Protein AF-A0A2E8PTY6-F1 (afdb_monomer_lite)

pLDDT: mean 81.3, std 19.98, range [29.34, 98.25]

Secondary structure (DSSP, 8-state):
-------------------EEEEEEEEHHHHHHHHH--SSS-EEEEEEEEEEES-HHHHHHHHHHHHHHHHHHH-S-SEEEEEEETTEEEEEEEEEEEEEETT------SEEEEEEE-SS-EEEEEEE-HHHHHHHHHHHHHHHS----GGGEEEEEEEE--BSSPEEEEE-SEEETTEEE-S-EEEEE-TT-EEEEEEPHHHHHHHHHHSEEEEEEEEEETT---GGGPPBPPP------------------------GGGTT--HHHHHHHHHHHHHHHHHTTS------

Sequence (292 aa):
MKAFRLITFLPAFLLFACDFQATIDLSFSHIMKVLQSRGSDGIPARAVIRMEMAGKEACEEKKGKMTEILSRYYGKPESSRCLEEGIGTYLEATVSLVVNRKGLVRDSSITSILLEQDKAGIQIRVAMDQGSFRRMQDEMSEAFFQKPEIEDLLVVLNFRNDTRSSLISQARFVYVDGKPLPMESKVVLDPGRVIEVRLSDVARDYIYQNGSLTLLTVEKTVDGKPFSEIEFAQPEKKPENKTEGQATTEGNPEDSTVDPRLKNKNFPALEQKVQEILKKDATGNESKVGGD

Radius of gyration: 24.75 Å; chains: 1; bounding box: 85×46×91 Å

Foldseek 3Di:
DDDDPPPPPPPPPPPPQKAKEKEWEAEPVQLVCQVPDPDLFFDWTKMKIKIWDPDDVRCVVCVVVLQVLVCQAQNRFPDWDWDDDDPIIMIITIGTAGEHAPPSDDHSHQWHWYWDQDLQAIFTKIFGDLVSLVVSQVSCCVSPVDGNDLQSYKYKYWYWHQFQFKWKKWFDQWQKQNRDHPGTDIDIHHHGDIIITIHHPVQSVCNSVVGMDGGMGGRATLVRDDPVPIHGHDDPPDPPPPDDDDDDDDDDDDDDPDDPVPPPDPVVVVVVSVVVVVVCVVPVPPDDDDDD

Structure (mmCIF, N/CA/C/O backbone):
data_AF-A0A2E8PTY6-F1
#
_entry.id   AF-A0A2E8PTY6-F1
#
loop_
_atom_site.group_PDB
_atom_site.id
_atom_site.type_symbol
_atom_site.label_atom_id
_atom_site.label_alt_id
_atom_site.label_comp_id
_atom_site.label_asym_id
_atom_site.label_entity_id
_atom_site.label_seq_id
_atom_site.pdbx_PDB_ins_code
_atom_site.Cartn_x
_atom_site.Cartn_y
_atom_site.Cartn_z
_atom_site.occupancy
_atom_site.B_iso_or_equiv
_atom_site.auth_seq_id
_atom_site.auth_comp_id
_atom_site.auth_asym_id
_atom_site.auth_atom_id
_atom_site.pdbx_PDB_model_num
ATOM 1 N N . MET A 1 1 ? -15.329 -27.653 59.496 1.00 39.59 1 MET A N 1
ATOM 2 C CA . MET A 1 1 ? -14.333 -27.037 58.591 1.00 39.59 1 MET A CA 1
ATOM 3 C C . MET A 1 1 ? -14.993 -26.873 57.229 1.00 39.59 1 MET A C 1
ATOM 5 O O . MET A 1 1 ? -15.364 -27.875 56.634 1.00 39.59 1 MET A O 1
ATOM 9 N N . LYS A 1 2 ? -15.283 -25.637 56.802 1.00 41.06 2 LYS A N 1
ATOM 10 C CA . LYS A 1 2 ? -15.954 -25.354 55.522 1.00 41.06 2 LYS A CA 1
ATOM 11 C C . LYS A 1 2 ? -14.885 -25.247 54.435 1.00 41.06 2 LYS A C 1
ATOM 13 O O . LYS A 1 2 ? -14.062 -24.341 54.483 1.00 41.06 2 LYS A O 1
ATOM 18 N N . ALA A 1 3 ? -14.879 -26.198 53.505 1.00 49.50 3 ALA A N 1
ATOM 19 C CA . ALA A 1 3 ? -13.986 -26.193 52.355 1.00 49.50 3 ALA A CA 1
ATOM 20 C C . ALA A 1 3 ? -14.392 -25.053 51.409 1.00 49.50 3 ALA A C 1
ATOM 22 O O . ALA A 1 3 ? -15.430 -25.109 50.750 1.00 49.50 3 ALA A O 1
ATOM 23 N N . PHE A 1 4 ? -13.584 -23.999 51.394 1.00 51.25 4 PHE A N 1
ATOM 24 C CA . PHE A 1 4 ? -13.711 -22.869 50.486 1.00 51.25 4 PHE A CA 1
ATOM 25 C C . PHE A 1 4 ? -13.230 -23.334 49.104 1.00 51.25 4 PHE A C 1
ATOM 27 O O . PHE A 1 4 ? -12.033 -23.508 48.885 1.00 51.25 4 PHE A O 1
ATOM 34 N N . ARG A 1 5 ? -14.157 -23.631 48.183 1.00 52.22 5 ARG A N 1
ATOM 35 C CA . ARG A 1 5 ? -13.807 -23.905 46.784 1.00 52.22 5 ARG A CA 1
ATOM 36 C C . ARG A 1 5 ? -13.433 -22.582 46.126 1.00 52.22 5 ARG A C 1
ATOM 38 O O . ARG A 1 5 ? -14.305 -21.793 45.777 1.00 52.22 5 ARG A O 1
ATOM 45 N N . LEU A 1 6 ? -12.132 -22.351 45.993 1.00 53.53 6 LEU A N 1
ATOM 46 C CA . LEU A 1 6 ? -11.567 -21.282 45.184 1.00 53.53 6 LEU A CA 1
ATOM 47 C C . LEU A 1 6 ? -11.897 -21.599 43.714 1.00 53.53 6 LEU A C 1
ATOM 49 O O . LEU A 1 6 ? -11.254 -22.441 43.091 1.00 53.53 6 LEU A O 1
ATOM 53 N N . ILE A 1 7 ? -12.966 -21.005 43.185 1.00 59.84 7 ILE A N 1
ATOM 54 C CA . ILE A 1 7 ? -13.236 -21.002 41.746 1.00 59.84 7 ILE A CA 1
ATOM 55 C C . ILE A 1 7 ? -12.229 -20.022 41.152 1.00 59.84 7 ILE A C 1
ATOM 57 O O . ILE A 1 7 ? -12.420 -18.810 41.212 1.00 59.84 7 ILE A O 1
ATOM 61 N N . THR A 1 8 ? -11.120 -20.548 40.639 1.00 58.78 8 THR A N 1
ATOM 62 C CA . THR A 1 8 ? -10.185 -19.784 39.817 1.00 58.78 8 THR A CA 1
ATOM 63 C C . THR A 1 8 ? -10.924 -19.418 38.532 1.00 58.78 8 THR A C 1
ATOM 65 O O . THR A 1 8 ? -11.013 -20.219 37.605 1.00 58.78 8 THR A O 1
ATOM 68 N N . PHE A 1 9 ? -11.526 -18.228 38.510 1.00 54.66 9 PHE A N 1
ATOM 69 C CA . PHE A 1 9 ? -11.984 -17.573 37.291 1.00 54.66 9 PHE A CA 1
ATOM 70 C C . PHE A 1 9 ? -10.718 -17.319 36.471 1.00 54.66 9 PHE A C 1
ATOM 72 O O . PHE A 1 9 ? -10.015 -16.342 36.704 1.00 54.66 9 PHE A O 1
ATOM 79 N N . LEU A 1 10 ? -10.353 -18.263 35.602 1.00 58.19 10 LEU A N 1
ATOM 80 C CA . LEU A 1 10 ? -9.374 -18.027 34.553 1.00 58.19 10 LEU A CA 1
ATOM 81 C C . LEU A 1 10 ? -10.055 -17.001 33.643 1.00 58.19 10 LEU A C 1
ATOM 83 O O . LEU A 1 10 ? -11.034 -17.372 32.988 1.00 58.19 10 LEU A O 1
ATOM 87 N N . PRO A 1 11 ? -9.656 -15.715 33.644 1.00 56.62 11 PRO A N 1
ATOM 88 C CA . PRO A 1 11 ? -10.189 -14.819 32.646 1.00 56.62 11 PRO A CA 1
ATOM 89 C C . PRO A 1 11 ? -9.667 -15.387 31.334 1.00 56.62 11 PRO A C 1
ATOM 91 O O . PRO A 1 11 ? -8.458 -15.406 31.100 1.00 56.62 11 PRO A O 1
ATOM 94 N N . ALA A 1 12 ? -10.570 -15.954 30.534 1.00 52.41 12 ALA A N 1
ATOM 95 C CA . ALA A 1 12 ? -10.308 -16.223 29.138 1.00 52.41 12 ALA A CA 1
ATOM 96 C C . ALA A 1 12 ? -9.978 -14.857 28.545 1.00 52.41 12 ALA A C 1
ATOM 98 O O . ALA A 1 12 ? -10.866 -14.055 28.261 1.00 52.41 12 ALA A O 1
ATOM 99 N N . PHE A 1 13 ? -8.684 -14.553 28.518 1.00 48.25 13 PHE A N 1
ATOM 100 C CA . PHE A 1 13 ? -8.120 -13.397 27.866 1.00 48.25 13 PHE A CA 1
ATOM 101 C C . PHE A 1 13 ? -8.423 -13.640 26.393 1.00 48.25 13 PHE A C 1
ATOM 103 O O . PHE A 1 13 ? -7.711 -14.373 25.711 1.00 48.25 13 PHE A O 1
ATOM 110 N N . LEU A 1 14 ? -9.593 -13.174 25.960 1.00 52.22 14 LEU A N 1
ATOM 111 C CA . LEU A 1 14 ? -9.970 -13.155 24.563 1.00 52.22 14 LEU A CA 1
ATOM 112 C C . LEU A 1 14 ? -8.930 -12.253 23.911 1.00 52.22 14 LEU A C 1
ATOM 114 O O . LEU A 1 14 ? -8.946 -11.036 24.085 1.00 52.22 14 LEU A O 1
ATOM 118 N N . LEU A 1 15 ? -7.953 -12.889 23.268 1.00 48.84 15 LEU A N 1
ATOM 119 C CA . LEU A 1 15 ? -7.006 -12.245 22.379 1.00 48.84 15 LEU A CA 1
ATOM 120 C C . LEU A 1 15 ? -7.827 -11.760 21.186 1.00 48.84 15 LEU A C 1
ATOM 122 O O . LEU A 1 15 ? -7.962 -12.461 20.188 1.00 48.84 15 LEU A O 1
ATOM 126 N N . PHE A 1 16 ? -8.462 -10.604 21.340 1.00 57.31 16 PHE A N 1
ATOM 127 C CA . PHE A 1 16 ? -9.022 -9.873 20.220 1.00 57.31 16 PHE A CA 1
ATOM 128 C C . PHE A 1 16 ? -7.829 -9.297 19.459 1.00 57.31 16 PHE A C 1
ATOM 130 O O . PHE A 1 16 ? -7.342 -8.218 19.794 1.00 57.31 16 PHE A O 1
ATOM 137 N N . ALA A 1 17 ? -7.303 -10.068 18.506 1.00 60.12 17 ALA A N 1
ATOM 138 C CA . ALA A 1 17 ? -6.508 -9.488 17.434 1.00 60.12 17 ALA A CA 1
ATOM 139 C C . ALA A 1 17 ? -7.414 -8.483 16.716 1.00 60.12 17 ALA A C 1
ATOM 141 O O . ALA A 1 17 ? -8.591 -8.766 16.511 1.00 60.12 17 ALA A O 1
ATOM 142 N N . CYS A 1 18 ? -6.908 -7.284 16.456 1.00 77.88 18 CYS A N 1
ATOM 143 C CA . CYS A 1 18 ? -7.675 -6.246 15.783 1.00 77.88 18 CYS A CA 1
ATOM 144 C C . CYS A 1 18 ? -7.251 -6.253 14.320 1.00 77.88 18 CYS A C 1
ATOM 146 O O . CYS A 1 18 ? -6.231 -5.648 13.998 1.00 77.88 18 CYS A O 1
ATOM 148 N N . ASP A 1 19 ? -7.996 -6.926 13.441 1.00 88.56 19 ASP A N 1
ATOM 149 C CA . ASP A 1 19 ? -7.627 -6.960 12.024 1.00 88.56 19 ASP A CA 1
ATOM 150 C C . ASP A 1 19 ? -7.623 -5.537 11.440 1.00 88.56 19 ASP A C 1
ATOM 152 O O . ASP A 1 19 ? -8.660 -4.860 11.377 1.00 88.56 19 ASP A O 1
ATOM 156 N N . PHE A 1 20 ? -6.453 -5.086 10.972 1.00 91.50 20 PHE A N 1
ATOM 157 C CA . PHE A 1 20 ? -6.282 -3.791 10.322 1.00 91.50 20 PHE A CA 1
ATOM 158 C C . PHE A 1 20 ? -5.746 -3.968 8.905 1.00 91.50 20 PHE A C 1
ATOM 160 O O . PHE A 1 20 ? -4.621 -4.399 8.699 1.00 91.50 20 PHE A O 1
ATOM 167 N N . GLN A 1 21 ? -6.525 -3.593 7.895 1.00 94.44 21 GLN A N 1
ATOM 168 C CA . GLN A 1 21 ? -6.147 -3.772 6.498 1.00 94.44 21 GLN A CA 1
ATOM 169 C C . GLN A 1 21 ? -6.189 -2.457 5.717 1.00 94.44 21 GLN A C 1
ATOM 171 O O . GLN A 1 21 ? -7.164 -1.711 5.767 1.00 94.44 21 GLN A O 1
ATOM 176 N N . ALA A 1 22 ? -5.153 -2.211 4.919 1.00 94.81 22 ALA A N 1
ATOM 177 C CA . ALA A 1 22 ? -5.096 -1.147 3.926 1.00 94.81 22 ALA A CA 1
ATOM 178 C C . ALA A 1 22 ? -4.970 -1.758 2.525 1.00 94.81 22 ALA A C 1
ATOM 180 O O . ALA A 1 22 ? -3.957 -2.371 2.192 1.00 94.81 22 ALA A O 1
ATOM 181 N N . THR A 1 23 ? -5.996 -1.579 1.695 1.00 97.12 23 THR A N 1
ATOM 182 C CA . THR A 1 23 ? -6.013 -2.036 0.299 1.00 97.12 23 THR A CA 1
ATOM 183 C C . THR A 1 23 ? -5.904 -0.838 -0.631 1.00 97.12 23 THR A C 1
ATOM 185 O O . THR A 1 23 ? -6.730 0.064 -0.565 1.00 97.12 23 THR A O 1
ATOM 188 N N . ILE A 1 24 ? -4.890 -0.806 -1.486 1.00 96.50 24 ILE A N 1
ATOM 189 C CA . ILE A 1 24 ? -4.556 0.330 -2.349 1.00 96.50 24 ILE A CA 1
ATOM 190 C C . ILE A 1 24 ? -4.769 -0.089 -3.800 1.00 96.50 24 ILE A C 1
ATOM 192 O O . ILE A 1 24 ? -4.163 -1.058 -4.254 1.00 96.50 24 ILE A O 1
ATOM 196 N N . ASP A 1 25 ? -5.585 0.655 -4.541 1.00 97.38 25 ASP A N 1
ATOM 197 C CA . ASP A 1 25 ? -5.807 0.411 -5.963 1.00 97.38 25 ASP A CA 1
ATOM 198 C C . ASP A 1 25 ? -4.875 1.294 -6.796 1.00 97.38 25 ASP A C 1
ATOM 200 O O . ASP A 1 25 ? -4.939 2.524 -6.738 1.00 97.38 25 ASP A O 1
ATOM 204 N N . LEU A 1 26 ? -4.018 0.672 -7.608 1.00 97.38 26 LEU A N 1
ATOM 205 C CA . LEU A 1 26 ? -3.049 1.388 -8.431 1.00 97.38 26 LEU A CA 1
ATOM 206 C C . LEU A 1 26 ? -3.047 0.856 -9.863 1.00 97.38 26 LEU A C 1
ATOM 208 O O . LEU A 1 26 ? -2.768 -0.316 -10.110 1.00 97.38 26 LEU A O 1
ATOM 212 N N . SER A 1 27 ? -3.326 1.727 -10.830 1.00 97.50 27 SER A N 1
ATOM 213 C CA . SER A 1 27 ? -3.166 1.411 -12.249 1.00 97.50 27 SER A CA 1
ATOM 214 C C . SER A 1 27 ? -1.810 1.868 -12.776 1.00 97.50 27 SER A C 1
ATOM 216 O O . SER A 1 27 ? -1.211 2.823 -12.270 1.00 97.50 27 SER A O 1
ATOM 218 N N . PHE A 1 28 ? -1.328 1.219 -13.835 1.00 97.06 28 PHE A N 1
ATOM 219 C CA . PHE A 1 28 ? -0.104 1.655 -14.499 1.00 97.06 28 PHE A CA 1
ATOM 220 C C . PHE A 1 28 ? -0.246 3.064 -15.097 1.00 97.06 28 PHE A C 1
ATOM 222 O O . PHE A 1 28 ? 0.681 3.868 -14.995 1.00 97.06 28 PHE A O 1
ATOM 229 N N . SER A 1 29 ? -1.416 3.428 -15.632 1.00 96.00 29 SER A N 1
ATOM 230 C CA . SER A 1 29 ? -1.685 4.811 -16.060 1.00 96.00 29 SER A CA 1
ATOM 231 C C . SER A 1 29 ? -1.527 5.836 -14.934 1.00 96.00 29 SER A C 1
ATOM 233 O O . SER A 1 29 ? -0.969 6.913 -15.163 1.00 96.00 29 SER A O 1
ATOM 235 N N . HIS A 1 30 ? -1.950 5.505 -13.708 1.00 96.50 30 HIS A N 1
ATOM 236 C CA . HIS A 1 30 ? -1.789 6.376 -12.542 1.00 96.50 30 HIS A CA 1
ATOM 237 C C . HIS A 1 30 ? -0.315 6.593 -12.207 1.00 96.50 30 HIS A C 1
ATOM 239 O O . HIS A 1 30 ? 0.112 7.727 -11.997 1.00 96.50 30 HIS A O 1
ATOM 245 N N . ILE A 1 31 ? 0.479 5.519 -12.233 1.00 95.94 31 ILE A N 1
ATOM 246 C CA . ILE A 1 31 ? 1.934 5.571 -12.038 1.00 95.94 31 ILE A CA 1
ATOM 247 C C . ILE A 1 31 ? 2.580 6.510 -13.056 1.00 95.94 31 ILE A C 1
ATOM 249 O O . ILE A 1 31 ? 3.326 7.417 -12.681 1.00 95.94 31 ILE A O 1
ATOM 253 N N . MET A 1 32 ? 2.259 6.335 -14.340 1.00 95.06 32 MET A N 1
ATOM 254 C CA . MET A 1 32 ? 2.815 7.170 -15.404 1.00 95.06 32 MET A CA 1
ATOM 255 C C . MET A 1 32 ? 2.421 8.637 -15.233 1.00 95.06 32 MET A C 1
ATOM 257 O O . MET A 1 32 ? 3.268 9.518 -15.376 1.00 95.06 32 MET A O 1
ATOM 261 N N . LYS A 1 33 ? 1.171 8.908 -14.840 1.00 94.06 33 LYS A N 1
ATOM 262 C CA . LYS A 1 33 ? 0.692 10.263 -14.550 1.00 94.06 33 LYS A CA 1
ATOM 263 C C . LYS A 1 33 ? 1.492 10.923 -13.424 1.00 94.06 33 LYS A C 1
ATOM 265 O O . LYS A 1 33 ? 1.873 12.083 -13.563 1.00 94.06 33 LYS A O 1
ATOM 270 N N . VAL A 1 34 ? 1.778 10.202 -12.336 1.00 93.88 34 VAL A N 1
ATOM 271 C CA . VAL A 1 34 ? 2.585 10.719 -11.213 1.00 93.88 34 VAL A CA 1
ATOM 272 C C . VAL A 1 34 ? 4.013 11.013 -11.666 1.00 93.88 34 VAL A C 1
ATOM 274 O O . VAL A 1 34 ? 4.513 12.110 -11.425 1.00 93.88 34 VAL A O 1
ATOM 277 N N . LEU A 1 35 ? 4.661 10.077 -12.363 1.00 92.31 35 LEU A N 1
ATOM 278 C CA . LEU A 1 35 ? 6.045 10.234 -12.828 1.00 92.31 35 LEU A CA 1
ATOM 279 C C . LEU A 1 35 ? 6.213 11.391 -13.825 1.00 92.31 35 LEU A C 1
ATOM 281 O O . LEU A 1 35 ? 7.238 12.072 -13.805 1.00 92.31 35 LEU A O 1
ATOM 285 N N . GLN A 1 36 ? 5.208 11.629 -14.671 1.00 90.94 36 GLN A N 1
ATOM 286 C CA . GLN A 1 36 ? 5.204 12.705 -15.669 1.00 90.94 36 GLN A CA 1
ATOM 287 C C . GLN A 1 36 ? 4.730 14.053 -15.117 1.00 90.94 36 GLN A C 1
ATOM 289 O O . GLN A 1 36 ? 4.923 15.088 -15.763 1.00 90.94 36 GLN A O 1
ATOM 294 N N . SER A 1 37 ? 4.107 14.066 -13.938 1.00 88.75 37 SER A N 1
ATOM 295 C CA . SER A 1 37 ? 3.674 15.303 -13.306 1.00 88.75 37 SER A CA 1
ATOM 296 C C . SER A 1 37 ? 4.875 16.187 -12.943 1.00 88.75 37 SER A C 1
ATOM 298 O O . SER A 1 37 ? 5.933 15.723 -12.509 1.00 88.75 37 SER A O 1
ATOM 300 N N . ARG A 1 38 ? 4.712 17.495 -13.167 1.00 80.88 38 ARG A N 1
ATOM 301 C CA . ARG A 1 38 ? 5.690 18.531 -12.790 1.00 80.88 38 ARG A CA 1
ATOM 302 C C . ARG A 1 38 ? 5.398 19.152 -11.421 1.00 80.88 38 ARG A C 1
ATOM 304 O O . ARG A 1 38 ? 6.180 19.979 -10.964 1.00 80.88 38 ARG A O 1
ATOM 311 N N . GLY A 1 39 ? 4.263 18.804 -10.815 1.00 74.00 39 GLY A N 1
ATOM 312 C CA . GLY A 1 39 ? 3.873 19.285 -9.495 1.00 74.00 39 GLY A CA 1
ATOM 313 C C . GLY A 1 39 ? 4.699 18.630 -8.392 1.00 74.00 39 GLY A C 1
ATOM 314 O O . GLY A 1 39 ? 5.172 17.504 -8.543 1.00 74.00 39 GLY A O 1
ATOM 315 N N . SER A 1 40 ? 4.868 19.349 -7.285 1.00 70.44 40 SER A N 1
ATOM 316 C CA . SER A 1 40 ? 5.371 18.789 -6.026 1.00 70.44 40 SER A CA 1
ATOM 317 C C . SER A 1 40 ? 4.335 17.919 -5.324 1.00 70.44 40 SER A C 1
ATOM 319 O O . SER A 1 40 ? 4.695 17.095 -4.489 1.00 70.44 40 SER A O 1
ATOM 321 N N . ASP A 1 41 ? 3.064 18.123 -5.661 1.00 74.19 41 ASP A N 1
ATOM 322 C CA . ASP A 1 41 ? 1.937 17.514 -4.977 1.00 74.19 41 ASP A CA 1
ATOM 323 C C . ASP A 1 41 ? 1.639 16.165 -5.635 1.00 74.19 41 ASP A C 1
ATOM 325 O O . ASP A 1 41 ? 1.458 16.079 -6.855 1.00 74.19 41 ASP A O 1
ATOM 329 N N . GLY A 1 42 ? 1.633 15.095 -4.841 1.00 83.69 42 GLY A N 1
ATOM 330 C CA . GLY A 1 42 ? 1.323 13.763 -5.343 1.00 83.69 42 GLY A CA 1
ATOM 331 C C . GLY A 1 42 ? -0.107 13.632 -5.855 1.00 83.69 42 GLY A C 1
ATOM 332 O O . GLY A 1 42 ? -0.970 14.483 -5.636 1.00 83.69 42 GLY A O 1
ATOM 333 N N . ILE A 1 43 ? -0.370 12.530 -6.553 1.00 90.94 43 ILE A N 1
ATOM 334 C CA . ILE A 1 43 ? -1.673 12.281 -7.175 1.00 90.94 43 ILE A CA 1
ATOM 335 C C . ILE A 1 43 ? -2.424 11.234 -6.348 1.00 90.94 43 ILE A C 1
ATOM 337 O O . ILE A 1 43 ? -1.891 10.136 -6.154 1.00 90.94 43 ILE A O 1
ATOM 341 N N . PRO A 1 44 ? -3.652 11.530 -5.884 1.00 91.50 44 PRO A N 1
ATOM 342 C CA . PRO A 1 44 ? -4.403 10.630 -5.016 1.00 91.50 44 PRO A CA 1
ATOM 343 C C . PRO A 1 44 ? -4.819 9.359 -5.758 1.00 91.50 44 PRO A C 1
ATOM 345 O O . PRO A 1 44 ? -5.443 9.432 -6.814 1.00 91.50 44 PRO A O 1
ATOM 348 N N . ALA A 1 45 ? -4.486 8.204 -5.193 1.00 94.00 45 ALA A N 1
ATOM 349 C CA . ALA A 1 45 ? -5.023 6.901 -5.554 1.00 94.00 45 ALA A CA 1
ATOM 350 C C . ALA A 1 45 ? -6.112 6.488 -4.557 1.00 94.00 45 ALA A C 1
ATOM 352 O O . ALA A 1 45 ? -6.130 6.930 -3.408 1.00 94.00 45 ALA A O 1
ATOM 353 N N . ARG A 1 46 ? -7.026 5.621 -4.993 1.00 95.75 46 ARG A N 1
ATOM 354 C CA . ARG A 1 46 ? -8.071 5.087 -4.119 1.00 95.75 46 ARG A CA 1
ATOM 355 C C . ARG A 1 46 ? -7.456 4.065 -3.165 1.00 95.75 46 ARG A C 1
ATOM 357 O O . ARG A 1 46 ? -6.739 3.165 -3.600 1.00 95.75 46 ARG A O 1
ATOM 364 N N . ALA A 1 47 ? -7.776 4.179 -1.885 1.00 96.00 47 ALA A N 1
ATOM 365 C CA . ALA A 1 47 ? -7.477 3.158 -0.897 1.00 96.00 47 ALA A CA 1
ATOM 366 C C . ALA A 1 47 ? -8.712 2.845 -0.049 1.00 96.00 47 ALA A C 1
ATOM 368 O O . ALA A 1 47 ? -9.591 3.683 0.151 1.00 96.00 47 ALA A O 1
ATOM 369 N N . VAL A 1 48 ? -8.773 1.619 0.449 1.00 97.00 48 VAL A N 1
ATOM 370 C CA . VAL A 1 48 ? -9.798 1.130 1.360 1.00 97.00 48 VAL A CA 1
ATOM 371 C C . VAL A 1 48 ? -9.109 0.703 2.641 1.00 97.00 48 VAL A C 1
ATOM 373 O O . VAL A 1 48 ? -8.288 -0.213 2.646 1.00 97.00 48 VAL A O 1
ATOM 376 N N . ILE A 1 49 ? -9.445 1.395 3.720 1.00 95.44 49 ILE A N 1
ATOM 377 C CA . ILE A 1 49 ? -8.993 1.097 5.068 1.00 95.44 49 ILE A CA 1
ATOM 378 C C . ILE A 1 49 ? -10.099 0.313 5.760 1.00 95.44 49 ILE A C 1
ATOM 380 O O . ILE A 1 49 ? -11.242 0.764 5.810 1.00 95.44 49 ILE A O 1
ATOM 384 N N . ARG A 1 50 ? -9.769 -0.862 6.278 1.00 95.12 50 ARG A N 1
ATOM 385 C CA . ARG A 1 50 ? -10.697 -1.774 6.935 1.00 95.12 50 ARG A CA 1
ATOM 386 C C . ARG A 1 50 ? -10.178 -2.079 8.332 1.00 95.12 50 ARG A C 1
ATOM 388 O O . ARG A 1 50 ? -9.023 -2.455 8.478 1.00 95.12 50 ARG A O 1
ATOM 395 N N . MET A 1 51 ? -11.020 -1.897 9.340 1.00 92.50 51 MET A N 1
ATOM 396 C CA . MET A 1 51 ? -10.687 -2.184 10.737 1.00 92.50 51 MET A CA 1
ATOM 397 C C . MET A 1 51 ? -11.775 -3.022 11.368 1.00 92.50 51 MET A C 1
ATOM 399 O O . MET A 1 51 ? -12.958 -2.727 11.192 1.00 92.50 51 MET A O 1
ATOM 403 N N . GLU A 1 52 ? -11.377 -4.044 12.105 1.00 92.31 52 GLU A N 1
ATOM 404 C CA . GLU A 1 52 ? -12.298 -4.856 12.881 1.00 92.31 52 GLU A CA 1
ATOM 405 C C . GLU A 1 52 ? -12.923 -4.069 14.038 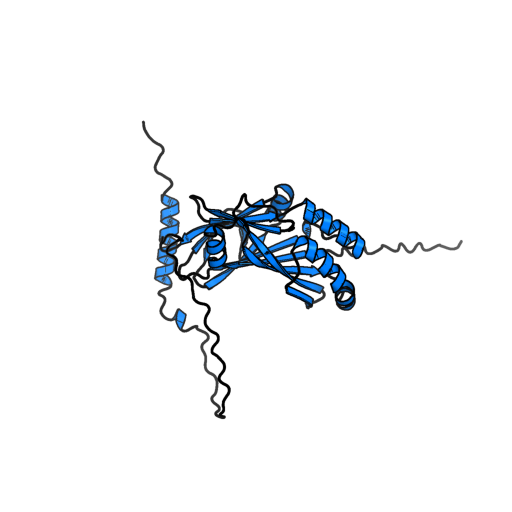1.00 92.31 52 GLU A C 1
ATOM 407 O O . GLU A 1 52 ? -12.301 -3.228 14.686 1.00 92.31 52 GLU A O 1
ATOM 412 N N . MET A 1 53 ? -14.197 -4.350 14.287 1.00 91.00 53 MET A N 1
ATOM 413 C CA . MET A 1 53 ? -15.018 -3.735 15.316 1.00 91.00 53 MET A CA 1
ATOM 414 C C . MET A 1 53 ? -15.674 -4.837 16.147 1.00 91.00 53 MET A C 1
ATOM 416 O O . MET A 1 53 ? -16.036 -5.889 15.628 1.00 91.00 53 MET A O 1
ATOM 420 N N . ALA A 1 54 ? -15.932 -4.563 17.427 1.00 88.50 54 ALA A N 1
ATOM 421 C CA . ALA A 1 54 ? -16.497 -5.536 18.373 1.00 88.50 54 ALA A CA 1
ATOM 422 C C . ALA A 1 54 ? -17.940 -6.012 18.060 1.00 88.50 54 ALA A C 1
ATOM 424 O O . ALA A 1 54 ? -18.518 -6.774 18.831 1.00 88.50 54 ALA A O 1
ATOM 425 N N . GLY A 1 55 ? -18.549 -5.533 16.972 1.00 91.00 55 GLY A N 1
ATOM 426 C CA . GLY A 1 55 ? -19.909 -5.861 16.550 1.00 91.00 55 GLY A CA 1
ATOM 427 C C . GLY A 1 55 ? -20.555 -4.723 15.760 1.00 91.00 55 GLY A C 1
ATOM 428 O O . GLY A 1 55 ? -20.105 -3.577 15.830 1.00 91.00 55 GLY A O 1
ATOM 429 N N . LYS A 1 56 ? -21.624 -5.021 15.012 1.00 93.56 56 LYS A N 1
ATOM 430 C CA . LYS A 1 56 ? -22.322 -4.045 14.154 1.00 93.56 56 LYS A CA 1
ATOM 431 C C . LYS A 1 56 ? -22.835 -2.825 14.909 1.00 93.56 56 LYS A C 1
ATOM 433 O O . LYS A 1 56 ? -22.631 -1.703 14.461 1.00 93.56 56 LYS A O 1
ATOM 438 N N . GLU A 1 57 ? -23.475 -3.042 16.054 1.00 93.50 57 GLU A N 1
ATOM 439 C CA . GLU A 1 57 ? -24.022 -1.963 16.881 1.00 93.50 57 GLU A CA 1
ATOM 440 C C . GLU A 1 57 ? -22.911 -1.029 17.377 1.00 93.50 57 GLU A C 1
ATOM 442 O O . GLU A 1 57 ? -22.963 0.177 17.140 1.00 93.50 57 GLU A O 1
ATOM 447 N N . ALA A 1 58 ? -21.843 -1.601 17.945 1.00 91.31 58 ALA A N 1
ATOM 448 C CA . ALA A 1 58 ? -20.668 -0.847 18.370 1.00 91.31 58 ALA A CA 1
ATOM 449 C C . ALA A 1 58 ? -19.978 -0.136 17.195 1.00 91.31 58 ALA A C 1
ATOM 451 O O . ALA A 1 58 ? -19.462 0.968 17.365 1.00 91.31 58 ALA A O 1
ATOM 452 N N . CYS A 1 59 ? -19.964 -0.748 16.005 1.00 94.06 59 CYS A N 1
ATOM 453 C CA . CYS A 1 59 ? -19.438 -0.120 14.801 1.00 94.06 59 CYS A CA 1
ATOM 454 C C . CYS A 1 59 ? -20.242 1.128 14.439 1.00 94.06 59 CYS A C 1
ATOM 456 O O . CYS A 1 59 ? -19.642 2.186 14.294 1.00 94.06 59 CYS A O 1
ATOM 458 N N . GLU A 1 60 ? -21.570 1.041 14.339 1.00 96.31 60 GLU A N 1
ATOM 459 C CA . GLU A 1 60 ? -22.404 2.189 13.963 1.00 96.31 60 GLU A CA 1
ATOM 460 C C . GLU A 1 60 ? -22.358 3.307 15.013 1.00 96.31 60 GLU A C 1
ATOM 462 O O . GLU A 1 60 ? -22.248 4.480 14.652 1.00 96.31 60 GLU A O 1
ATOM 467 N N . GLU A 1 61 ? -22.342 2.960 16.303 1.00 95.56 61 GLU A N 1
ATOM 468 C CA . GLU A 1 61 ? -22.197 3.926 17.399 1.00 95.56 61 GLU A CA 1
ATOM 469 C C . GLU A 1 61 ? -20.852 4.672 17.328 1.00 95.56 61 GLU A C 1
ATOM 471 O O . GLU A 1 61 ? -20.790 5.899 17.443 1.00 95.56 61 GLU A O 1
ATOM 476 N N . LYS A 1 62 ? -19.754 3.940 17.099 1.00 94.25 62 LYS A N 1
ATOM 477 C CA . LYS A 1 62 ? -18.381 4.477 17.143 1.00 94.25 62 LYS A CA 1
ATOM 478 C C . LYS A 1 62 ? -17.865 4.972 15.793 1.00 94.25 62 LYS A C 1
ATOM 480 O O . LYS A 1 62 ? -16.819 5.626 15.740 1.00 94.25 62 LYS A O 1
ATOM 485 N N . LYS A 1 63 ? -18.594 4.718 14.704 1.00 95.25 63 LYS A N 1
ATOM 486 C CA . LYS A 1 63 ? -18.227 5.047 13.317 1.00 95.25 63 LYS A CA 1
ATOM 487 C C . LYS A 1 63 ? -17.780 6.491 13.149 1.00 95.25 63 LYS A C 1
ATOM 489 O O . LYS A 1 63 ? -16.789 6.743 12.463 1.00 95.25 63 LYS A O 1
ATOM 494 N N . GLY A 1 64 ? -18.496 7.435 13.762 1.00 95.50 64 GLY A N 1
ATOM 495 C CA . GLY A 1 64 ? -18.179 8.862 13.680 1.00 95.50 64 GLY A CA 1
ATOM 496 C C . GLY A 1 64 ? -16.796 9.175 14.250 1.00 95.50 64 GLY A C 1
ATOM 497 O O . GLY A 1 64 ? -15.968 9.772 13.562 1.00 95.50 64 GLY A O 1
ATOM 498 N N . LYS A 1 65 ? -16.513 8.694 15.467 1.00 95.44 65 LYS A N 1
ATOM 499 C CA . LYS A 1 65 ? -15.217 8.901 16.124 1.00 95.44 65 LYS A CA 1
ATOM 500 C C . LYS A 1 65 ? -14.083 8.188 15.393 1.00 95.44 65 LYS A C 1
ATOM 502 O O . LYS A 1 65 ? -13.001 8.743 15.236 1.00 95.44 65 LYS A O 1
ATOM 507 N N . MET A 1 66 ? -14.349 6.988 14.890 1.00 92.44 66 MET A N 1
ATOM 508 C CA . MET A 1 66 ? -13.375 6.217 14.127 1.00 92.44 66 MET A CA 1
ATOM 509 C C . MET A 1 66 ? -13.011 6.904 12.805 1.00 92.44 66 MET A C 1
ATOM 511 O O . MET A 1 66 ? -11.843 7.055 12.459 1.00 92.44 66 MET A O 1
ATOM 515 N N . THR A 1 67 ? -14.025 7.401 12.095 1.00 94.44 67 THR A N 1
ATOM 516 C CA . THR A 1 67 ? -13.856 8.191 10.869 1.00 94.44 67 THR A CA 1
ATOM 517 C C . THR A 1 67 ? -13.063 9.472 11.146 1.00 94.44 67 THR A C 1
ATOM 519 O O . THR A 1 67 ? -12.229 9.860 10.331 1.00 94.44 67 THR A O 1
ATOM 522 N N . GLU A 1 68 ? -13.287 10.123 12.292 1.00 95.31 68 GLU A N 1
ATOM 523 C CA . GLU A 1 68 ? -12.539 11.310 12.725 1.00 95.31 68 GLU A CA 1
ATOM 524 C C . GLU A 1 68 ? -11.045 11.006 12.927 1.00 95.31 68 GLU A C 1
ATOM 526 O O . GLU A 1 68 ? -10.208 11.745 12.408 1.00 95.31 68 GLU A O 1
ATOM 531 N N . ILE A 1 69 ? -10.713 9.908 13.620 1.00 94.00 69 ILE A N 1
ATOM 532 C CA . ILE A 1 69 ? -9.326 9.453 13.815 1.00 94.00 69 ILE A CA 1
ATOM 533 C C . ILE A 1 69 ? -8.681 9.159 12.459 1.00 94.00 69 ILE A C 1
ATOM 535 O O . ILE A 1 69 ? -7.667 9.767 12.121 1.00 94.00 69 ILE A O 1
ATOM 539 N N . LEU A 1 70 ? -9.304 8.316 11.626 1.00 91.94 70 LEU A N 1
ATOM 540 C CA . LEU A 1 70 ? -8.781 7.989 10.294 1.00 91.94 70 LEU A CA 1
ATOM 541 C C . LEU A 1 70 ? -8.578 9.235 9.422 1.00 91.94 70 LEU A C 1
ATOM 543 O O . LEU A 1 70 ? -7.600 9.308 8.681 1.00 91.94 70 LEU A O 1
ATOM 547 N N . SER A 1 71 ? -9.448 10.244 9.543 1.00 92.94 71 SER A N 1
ATOM 548 C CA . SER A 1 71 ? -9.352 11.479 8.755 1.00 92.94 71 SER A CA 1
ATOM 549 C C . SER A 1 71 ? -8.074 12.275 9.016 1.00 92.94 71 SER A C 1
ATOM 551 O O . SER A 1 71 ? -7.604 12.973 8.117 1.00 92.94 71 SER A O 1
ATOM 553 N N . ARG A 1 72 ? -7.494 12.174 10.220 1.00 92.88 72 ARG A N 1
ATOM 554 C CA . ARG A 1 72 ? -6.212 12.818 10.554 1.00 92.88 72 ARG A CA 1
ATOM 555 C C . ARG A 1 72 ? -5.026 12.169 9.842 1.00 92.88 72 ARG A C 1
ATOM 557 O O . ARG A 1 72 ? -4.045 12.851 9.561 1.00 92.88 72 ARG A O 1
ATOM 564 N N . TYR A 1 73 ? -5.137 10.878 9.536 1.00 91.44 73 TYR A N 1
ATOM 565 C CA . TYR A 1 73 ? -4.041 10.052 9.030 1.00 91.44 73 TYR A CA 1
ATOM 566 C C . TYR A 1 73 ? -4.196 9.623 7.575 1.00 91.44 73 TYR A C 1
ATOM 568 O O . TYR A 1 73 ? -3.245 9.141 6.988 1.00 91.44 73 TYR A O 1
ATOM 576 N N . TYR A 1 74 ? -5.370 9.748 6.973 1.00 89.25 74 TYR A N 1
ATOM 577 C CA . TYR A 1 74 ? -5.588 9.356 5.577 1.00 89.25 74 TYR A CA 1
ATOM 578 C C . TYR A 1 74 ? -6.387 10.402 4.791 1.00 89.25 74 TYR A C 1
ATOM 580 O O . TYR A 1 74 ? -6.772 10.169 3.647 1.00 89.25 74 TYR A O 1
ATOM 588 N N . GLY A 1 75 ? -6.641 11.566 5.398 1.00 88.44 75 GLY A N 1
ATOM 589 C CA . GLY A 1 75 ? -7.561 12.560 4.862 1.00 88.44 75 GLY A CA 1
ATOM 590 C C . GLY A 1 75 ? -9.023 12.136 5.016 1.00 88.44 75 GLY A C 1
ATOM 591 O O . GLY A 1 75 ? -9.341 11.019 5.424 1.00 88.44 75 GLY A O 1
ATOM 592 N N . LYS A 1 76 ? -9.942 13.055 4.708 1.00 92.25 76 LYS A N 1
ATOM 593 C CA . LYS A 1 76 ? -11.383 12.823 4.865 1.00 92.25 76 LYS A CA 1
ATOM 594 C C . LYS A 1 76 ? -11.842 11.648 3.978 1.00 92.25 76 LYS A C 1
ATOM 596 O O . LYS A 1 76 ? -11.693 11.750 2.759 1.00 92.25 76 LYS A O 1
ATOM 601 N N . PRO A 1 77 ? -12.455 10.590 4.542 1.00 94.62 77 PRO A N 1
ATOM 602 C CA . PRO A 1 77 ? -12.971 9.484 3.747 1.00 94.62 77 PRO A CA 1
ATOM 603 C C . PRO A 1 77 ? -14.078 9.921 2.782 1.00 94.62 77 PRO A C 1
ATOM 605 O O . PRO A 1 77 ? -14.957 10.709 3.139 1.00 94.62 77 PRO A O 1
ATOM 608 N N . GLU A 1 78 ? -14.057 9.366 1.571 1.00 95.50 78 GLU A N 1
ATOM 609 C CA . GLU A 1 78 ? -15.116 9.512 0.563 1.00 95.50 78 GLU A CA 1
ATOM 610 C C . GLU A 1 78 ? -16.404 8.821 1.021 1.00 95.50 78 GLU A C 1
ATOM 612 O O . GLU A 1 78 ? -17.513 9.298 0.780 1.00 95.50 78 GLU A O 1
ATOM 617 N N . SER A 1 79 ? -16.250 7.693 1.711 1.00 96.31 79 SER A N 1
ATOM 618 C CA . SER A 1 79 ? -17.342 6.929 2.299 1.00 96.31 79 SER A CA 1
ATOM 619 C C . SER A 1 79 ? -16.840 6.120 3.485 1.00 96.31 79 SER A C 1
ATOM 621 O O . SER A 1 79 ? -15.705 5.643 3.462 1.00 96.31 79 SER A O 1
ATOM 623 N N . SER A 1 80 ? -17.706 5.889 4.470 1.00 96.56 80 SER A N 1
ATOM 624 C CA . SER A 1 80 ? -17.478 4.897 5.519 1.00 96.56 80 SER A CA 1
ATOM 625 C C . SER A 1 80 ? -18.741 4.078 5.788 1.00 96.56 80 SER A C 1
ATOM 627 O O . SER A 1 80 ? -19.861 4.606 5.757 1.00 96.56 80 SER A O 1
ATOM 629 N N . ARG A 1 81 ? -18.587 2.777 6.037 1.00 96.81 81 ARG A N 1
ATOM 630 C CA . ARG A 1 81 ? -19.698 1.843 6.278 1.00 96.81 81 ARG A CA 1
ATOM 631 C C . ARG A 1 81 ? -19.284 0.705 7.204 1.00 96.81 81 ARG A C 1
ATOM 633 O O . ARG A 1 81 ? -18.141 0.265 7.152 1.00 96.81 81 ARG A O 1
ATOM 640 N N . CYS A 1 82 ? -20.223 0.238 8.018 1.00 96.75 82 CYS A N 1
ATOM 641 C CA . CYS A 1 82 ? -20.056 -0.976 8.803 1.00 96.75 82 CYS A CA 1
ATOM 642 C C . CYS A 1 82 ? -20.507 -2.178 7.972 1.00 96.75 82 CYS A C 1
ATOM 644 O O . CYS A 1 82 ? -21.583 -2.157 7.369 1.00 96.75 82 CYS A O 1
ATOM 646 N N . LEU A 1 83 ? -19.671 -3.207 7.922 1.00 95.88 83 LEU A N 1
ATOM 647 C CA . LEU A 1 83 ? -19.899 -4.443 7.186 1.00 95.88 83 LEU A CA 1
ATOM 648 C C . LEU A 1 83 ? -19.829 -5.622 8.149 1.00 95.88 83 LEU A C 1
ATOM 650 O O . LEU A 1 83 ? -18.988 -5.645 9.042 1.00 95.88 83 LEU A O 1
ATOM 654 N N . GLU A 1 84 ? -20.703 -6.600 7.950 1.00 94.69 84 GLU A N 1
ATOM 655 C CA . GLU A 1 84 ? -20.641 -7.891 8.634 1.00 94.69 84 GLU A CA 1
ATOM 656 C C . GLU A 1 84 ? -20.208 -8.938 7.615 1.00 94.69 84 GLU A C 1
ATOM 658 O O . GLU A 1 84 ? -20.853 -9.106 6.578 1.00 94.69 84 GLU A O 1
ATOM 663 N N . GLU A 1 85 ? -19.108 -9.627 7.899 1.00 91.38 85 GLU A N 1
ATOM 664 C CA . GLU A 1 85 ? -18.559 -10.666 7.036 1.00 91.38 85 GLU A CA 1
ATOM 665 C C . GLU A 1 85 ? -18.170 -11.872 7.892 1.00 91.38 85 GLU A C 1
ATOM 667 O O . GLU A 1 85 ? -17.281 -11.805 8.741 1.00 91.38 85 GLU A O 1
ATOM 672 N N . GLY A 1 86 ? -18.863 -12.994 7.684 1.00 88.75 86 GLY A N 1
ATOM 673 C CA . GLY A 1 86 ? -18.710 -14.170 8.536 1.00 88.75 86 GLY A CA 1
ATOM 674 C C . GLY A 1 86 ? -19.103 -13.859 9.982 1.00 88.75 86 GLY A C 1
ATOM 675 O O . GLY A 1 86 ? -20.255 -13.532 10.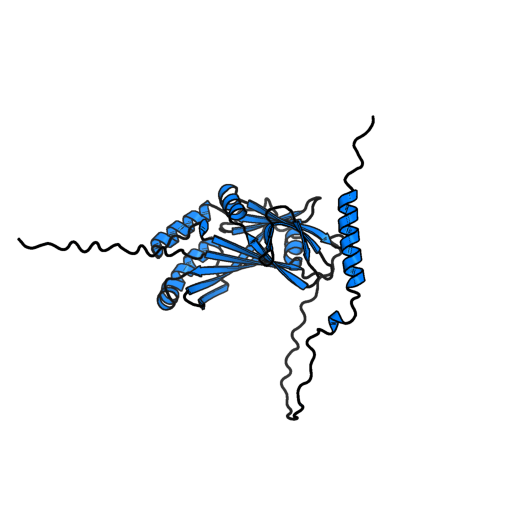250 1.00 88.75 86 GLY A O 1
ATOM 676 N N . ILE A 1 87 ? -18.144 -13.986 10.901 1.00 85.50 87 ILE A N 1
ATOM 677 C CA . ILE A 1 87 ? -18.317 -13.664 12.328 1.00 85.50 87 ILE A CA 1
ATOM 678 C C . ILE A 1 87 ? -17.760 -12.283 12.705 1.00 85.50 87 ILE A C 1
ATOM 680 O O . ILE A 1 87 ? -17.957 -11.842 13.835 1.00 85.50 87 ILE A O 1
ATOM 684 N N . GLY A 1 88 ? -17.055 -11.621 11.784 1.00 89.81 88 GLY A N 1
ATOM 685 C CA . GLY A 1 88 ? -16.407 -10.336 12.019 1.00 89.81 88 GLY A CA 1
ATOM 686 C C . GLY A 1 88 ? -17.298 -9.165 11.618 1.00 89.81 88 GLY A C 1
ATOM 687 O O . GLY A 1 88 ? -18.065 -9.237 10.653 1.00 89.81 88 GLY A O 1
ATOM 688 N N . THR A 1 89 ? -17.178 -8.058 12.346 1.00 94.00 89 THR A N 1
ATOM 689 C CA . THR A 1 89 ? -17.707 -6.758 11.919 1.00 94.00 89 THR A CA 1
ATOM 690 C C . THR A 1 89 ? -16.541 -5.848 11.588 1.00 94.00 89 THR A C 1
ATOM 692 O O . THR A 1 8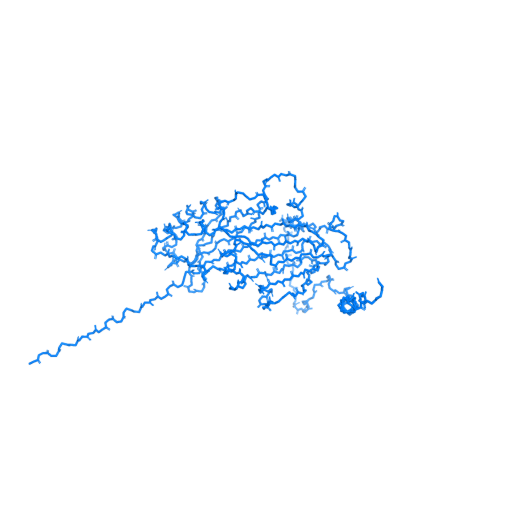9 ? -15.592 -5.769 12.356 1.00 94.00 89 THR A O 1
ATOM 695 N N . TYR A 1 90 ? -16.632 -5.110 10.488 1.00 94.81 90 TYR A N 1
ATOM 696 C CA . TYR A 1 90 ? -15.578 -4.213 10.047 1.00 94.81 90 TYR A CA 1
ATOM 697 C C . TYR A 1 90 ? -16.121 -2.823 9.746 1.00 94.81 90 TYR A C 1
ATOM 699 O O . TYR A 1 90 ? -17.168 -2.678 9.113 1.00 94.81 90 TYR A O 1
ATOM 707 N N . LEU A 1 91 ? -15.381 -1.792 10.144 1.00 95.75 91 LEU A N 1
ATOM 708 C CA . LEU A 1 91 ? -15.522 -0.472 9.556 1.00 95.75 91 LEU A CA 1
ATOM 709 C C . LEU A 1 91 ? -14.658 -0.409 8.298 1.00 95.75 91 LEU A C 1
ATOM 711 O O . LEU A 1 91 ? -13.437 -0.508 8.372 1.00 95.75 91 LEU A O 1
ATOM 715 N N . GLU A 1 92 ? -15.295 -0.184 7.156 1.00 97.12 92 GLU A N 1
ATOM 716 C CA . GLU A 1 92 ? -14.627 0.076 5.886 1.00 97.12 92 GLU A CA 1
ATOM 717 C C . GLU A 1 92 ? -14.716 1.569 5.558 1.00 97.12 92 GLU A C 1
ATOM 719 O O . GLU A 1 92 ? -15.812 2.133 5.481 1.00 97.12 92 GLU A O 1
ATOM 724 N N . ALA A 1 93 ? -13.571 2.213 5.348 1.00 97.06 93 ALA A N 1
ATOM 725 C CA . ALA A 1 93 ? -13.444 3.607 4.951 1.00 97.06 93 ALA A CA 1
ATOM 726 C C . ALA A 1 93 ? -12.677 3.711 3.627 1.00 97.06 93 ALA A C 1
ATOM 728 O O . ALA A 1 93 ? -11.531 3.283 3.519 1.00 97.06 93 ALA A O 1
ATOM 729 N N . THR A 1 94 ? -13.300 4.305 2.611 1.00 97.50 94 THR A N 1
ATOM 730 C CA . THR A 1 94 ? -12.617 4.641 1.354 1.00 97.50 94 THR A CA 1
ATOM 731 C C . THR A 1 94 ? -11.947 5.998 1.506 1.00 97.50 94 THR A C 1
ATOM 733 O O . THR A 1 94 ? -12.619 6.979 1.821 1.00 97.50 94 THR A O 1
ATOM 736 N N . VAL A 1 95 ? -10.644 6.060 1.265 1.00 95.06 95 VAL A N 1
ATOM 737 C CA . VAL A 1 95 ? -9.808 7.256 1.408 1.00 95.06 95 VAL A CA 1
ATOM 738 C C . VAL A 1 95 ? -8.999 7.503 0.136 1.00 95.06 95 VAL A C 1
ATOM 740 O O . VAL A 1 95 ? -8.778 6.599 -0.672 1.00 95.06 95 VAL A O 1
ATOM 743 N N . SER A 1 96 ? -8.544 8.741 -0.032 1.00 91.81 96 SER A N 1
ATOM 744 C CA . SER A 1 96 ? -7.626 9.131 -1.100 1.00 91.81 96 SER A CA 1
ATOM 745 C C . SER A 1 96 ? -6.194 9.104 -0.565 1.00 91.81 96 SER A C 1
ATOM 747 O O . SER A 1 96 ? -5.801 9.978 0.202 1.00 91.81 96 SER A O 1
ATOM 749 N N . LEU A 1 97 ? -5.412 8.104 -0.971 1.00 90.12 97 LEU A N 1
ATOM 750 C CA . LEU A 1 97 ? -4.015 7.949 -0.578 1.00 90.12 97 LEU A CA 1
ATOM 751 C C . LEU A 1 97 ? -3.093 8.629 -1.587 1.00 90.12 97 LEU A C 1
ATOM 753 O O . LEU A 1 97 ? -3.135 8.319 -2.777 1.00 90.12 97 LEU A O 1
ATOM 757 N N . VAL A 1 98 ? -2.228 9.535 -1.141 1.00 86.62 98 VAL A N 1
ATOM 758 C CA . VAL A 1 98 ? -1.348 10.260 -2.061 1.00 86.62 98 VAL A CA 1
ATOM 759 C C . VAL A 1 98 ? -0.228 9.349 -2.575 1.00 86.62 98 VAL A C 1
ATOM 761 O O . VAL A 1 98 ? 0.513 8.730 -1.809 1.00 86.62 98 VAL A O 1
ATOM 764 N N . VAL A 1 99 ? -0.081 9.295 -3.901 1.00 92.62 99 VAL A N 1
ATOM 765 C CA . VAL A 1 99 ? 1.039 8.634 -4.578 1.00 92.62 99 VAL A CA 1
ATOM 766 C C . VAL A 1 99 ? 2.030 9.697 -5.030 1.00 92.62 99 VAL A C 1
ATOM 768 O O . VAL A 1 99 ? 1.694 10.575 -5.828 1.00 92.62 99 VAL A O 1
ATOM 771 N N . ASN A 1 100 ? 3.259 9.617 -4.527 1.00 91.19 100 ASN A N 1
ATOM 772 C CA . ASN A 1 100 ? 4.287 10.636 -4.720 1.00 91.19 100 ASN A CA 1
ATOM 773 C C . ASN A 1 100 ? 5.492 10.091 -5.485 1.00 91.19 100 ASN A C 1
ATOM 775 O O . ASN A 1 100 ? 5.760 8.891 -5.491 1.00 91.19 100 ASN A O 1
ATOM 779 N N . ARG A 1 101 ? 6.291 10.990 -6.066 1.00 90.19 101 ARG A N 1
ATOM 780 C CA . ARG A 1 101 ? 7.664 10.644 -6.455 1.00 90.19 101 ARG A CA 1
ATOM 781 C C . ARG A 1 101 ? 8.545 10.607 -5.205 1.00 90.19 101 ARG A C 1
ATOM 783 O O . ARG A 1 101 ? 8.375 11.411 -4.286 1.00 90.19 101 ARG A O 1
ATOM 790 N N . LYS A 1 102 ? 9.504 9.685 -5.157 1.00 81.31 102 LYS A N 1
ATOM 791 C CA . LYS A 1 102 ? 10.467 9.590 -4.053 1.00 81.31 102 LYS A CA 1
ATOM 792 C C . LYS A 1 102 ? 11.222 10.916 -3.883 1.00 81.31 102 LYS A C 1
ATOM 794 O O . LYS A 1 102 ? 11.654 11.518 -4.862 1.00 81.31 102 LYS A O 1
ATOM 799 N N . GLY A 1 103 ? 11.381 11.355 -2.633 1.00 70.31 103 GLY A N 1
ATOM 800 C CA . GLY A 1 103 ? 12.044 12.617 -2.279 1.00 70.31 103 GLY A CA 1
ATOM 801 C C . GLY A 1 103 ? 11.119 13.837 -2.178 1.00 70.31 103 GLY A C 1
ATOM 802 O O . GLY A 1 103 ? 11.577 14.884 -1.736 1.00 70.31 103 GLY A O 1
ATOM 803 N N . LEU A 1 104 ? 9.829 13.710 -2.517 1.00 58.75 104 LEU A N 1
ATOM 804 C CA . LEU A 1 104 ? 8.840 14.798 -2.432 1.00 58.75 104 LEU A CA 1
ATOM 805 C C . LEU A 1 104 ? 7.935 14.733 -1.182 1.00 58.75 104 LEU A C 1
ATOM 807 O O . LEU A 1 104 ? 6.845 15.293 -1.179 1.00 58.75 104 LEU A O 1
ATOM 811 N N . VAL A 1 105 ? 8.340 14.047 -0.108 1.00 62.59 105 VAL A N 1
ATOM 812 C CA . VAL A 1 105 ? 7.407 13.708 0.984 1.00 62.59 105 VAL A CA 1
ATOM 813 C C . VAL A 1 105 ? 7.367 14.759 2.101 1.00 62.59 105 VAL A C 1
ATOM 815 O O . VAL A 1 105 ? 8.348 14.982 2.808 1.00 62.59 105 VAL A O 1
ATOM 818 N N . ARG A 1 106 ? 6.167 15.306 2.320 1.00 52.47 106 ARG A N 1
ATOM 819 C CA . ARG A 1 106 ? 5.620 15.690 3.632 1.00 52.47 106 ARG A CA 1
ATOM 820 C C . ARG A 1 106 ? 4.175 15.204 3.691 1.00 52.47 106 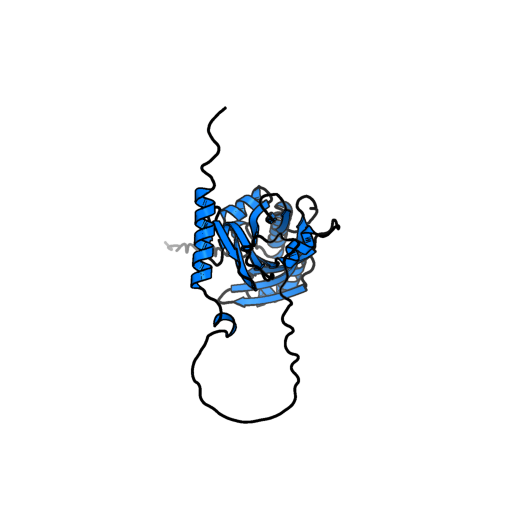ARG A C 1
ATOM 822 O O . ARG A 1 106 ? 3.255 16.008 3.603 1.00 52.47 106 ARG A O 1
ATOM 829 N N . ASP A 1 107 ? 3.983 13.895 3.763 1.00 61.66 107 ASP A N 1
ATOM 830 C CA . ASP A 1 107 ? 2.649 13.350 3.988 1.00 61.66 107 ASP A CA 1
ATOM 831 C C . ASP A 1 107 ? 2.517 12.931 5.452 1.00 61.66 107 ASP A C 1
ATOM 833 O O . ASP A 1 107 ? 3.423 12.310 6.007 1.00 61.66 107 ASP A O 1
ATOM 837 N N . SER A 1 108 ? 1.410 13.313 6.086 1.00 66.38 108 SER A N 1
ATOM 838 C CA . SER A 1 108 ? 1.034 12.855 7.427 1.00 66.38 108 SER A CA 1
ATOM 839 C C . SER A 1 108 ? 0.377 11.474 7.390 1.00 66.38 108 SER A C 1
ATOM 841 O O . SER A 1 108 ? -0.107 10.991 8.416 1.00 66.38 108 SER A O 1
ATOM 843 N N . SER A 1 109 ? 0.320 10.855 6.206 1.00 80.81 109 SER A N 1
ATOM 844 C CA . SER A 1 109 ? -0.273 9.546 6.032 1.00 80.81 109 SER A CA 1
ATOM 845 C C . SER A 1 109 ? 0.519 8.437 6.703 1.00 80.81 109 SER A C 1
ATOM 847 O O . SER A 1 109 ? 1.741 8.381 6.566 1.00 80.81 109 SER A O 1
ATOM 849 N N . ILE A 1 110 ? -0.182 7.501 7.344 1.00 88.44 110 ILE A N 1
ATOM 850 C CA . ILE A 1 110 ? 0.454 6.314 7.931 1.00 88.44 110 ILE A CA 1
ATOM 851 C C . ILE A 1 110 ? 1.143 5.486 6.856 1.00 88.44 110 ILE A C 1
ATOM 853 O O . ILE A 1 110 ? 2.283 5.099 7.059 1.00 88.44 110 ILE A O 1
ATOM 857 N N . THR A 1 111 ? 0.476 5.234 5.730 1.00 89.62 111 THR A N 1
ATOM 858 C CA . THR A 1 111 ? 1.022 4.469 4.602 1.00 89.62 111 THR A CA 1
ATOM 859 C C . THR A 1 111 ? 0.974 5.331 3.350 1.00 89.62 111 THR A C 1
ATOM 861 O O . THR A 1 111 ? -0.021 6.004 3.134 1.00 89.62 111 THR A O 1
ATOM 864 N N . SER A 1 112 ? 2.000 5.294 2.503 1.00 90.62 112 SER A N 1
ATOM 865 C CA . SER A 1 112 ? 2.004 5.974 1.200 1.00 90.62 112 SER A CA 1
ATOM 866 C C . SER A 1 112 ? 2.716 5.144 0.132 1.00 90.62 112 SER A C 1
ATOM 868 O O . SER A 1 112 ? 3.464 4.211 0.440 1.00 90.62 112 SER A O 1
ATOM 870 N N . ILE A 1 113 ? 2.487 5.486 -1.140 1.00 94.25 113 ILE A N 1
ATOM 871 C CA . ILE A 1 113 ? 3.213 4.902 -2.273 1.00 94.25 113 ILE A CA 1
ATOM 872 C C . ILE A 1 113 ? 4.214 5.921 -2.809 1.00 94.25 113 ILE A C 1
ATOM 874 O O . ILE A 1 113 ? 3.846 7.043 -3.167 1.00 94.25 113 ILE A O 1
ATOM 878 N N . LEU A 1 114 ? 5.477 5.507 -2.907 1.00 93.88 114 LEU A N 1
ATOM 879 C CA . LEU A 1 114 ? 6.550 6.298 -3.498 1.00 93.88 114 LEU A CA 1
ATOM 880 C C . LEU A 1 114 ? 7.013 5.656 -4.802 1.00 93.88 114 LEU A C 1
ATOM 882 O O . LEU A 1 114 ? 7.307 4.462 -4.855 1.00 93.88 114 LEU A O 1
ATOM 886 N N . LEU A 1 115 ? 7.114 6.475 -5.841 1.00 95.31 115 LEU A N 1
ATOM 887 C CA . LEU A 1 115 ? 7.532 6.067 -7.173 1.00 95.31 115 LEU A CA 1
ATOM 888 C C . LEU A 1 115 ? 8.908 6.639 -7.503 1.00 95.31 115 LEU A C 1
ATOM 890 O O . LEU A 1 115 ? 9.191 7.817 -7.273 1.00 95.31 115 LEU A O 1
ATOM 894 N N . GLU A 1 116 ? 9.762 5.810 -8.082 1.00 93.56 116 GLU A N 1
ATOM 895 C CA . GLU A 1 116 ? 11.082 6.192 -8.578 1.00 93.56 116 GLU A CA 1
ATOM 896 C C . GLU A 1 116 ? 11.296 5.520 -9.932 1.00 93.56 116 GLU A C 1
ATOM 898 O O . GLU A 1 116 ? 10.917 4.369 -10.113 1.00 93.56 116 GLU A O 1
ATOM 903 N N . GLN A 1 117 ? 11.870 6.239 -10.893 1.00 93.44 117 GLN A N 1
ATOM 904 C CA . GLN A 1 117 ? 12.221 5.673 -12.191 1.00 93.44 117 GLN A CA 1
ATOM 905 C C . GLN A 1 117 ? 13.730 5.772 -12.377 1.00 93.44 117 GLN A C 1
ATOM 907 O O . GLN A 1 117 ? 14.298 6.860 -12.270 1.00 93.44 117 GLN A O 1
ATOM 912 N N . ASP A 1 118 ? 14.363 4.641 -12.667 1.00 91.62 118 ASP A N 1
ATOM 913 C CA . ASP A 1 118 ? 15.795 4.536 -12.918 1.00 91.62 118 ASP A CA 1
ATOM 914 C C . ASP A 1 118 ? 16.085 3.612 -14.118 1.00 91.62 118 ASP A C 1
ATOM 916 O O . ASP A 1 118 ? 15.231 3.398 -14.980 1.00 91.62 118 ASP A O 1
ATOM 920 N N . LYS A 1 119 ? 17.320 3.100 -14.211 1.00 88.81 119 LYS A N 1
ATOM 921 C CA . LYS A 1 119 ? 17.739 2.190 -15.288 1.00 88.81 119 LYS A CA 1
ATOM 922 C C . LYS A 1 119 ? 17.133 0.786 -15.179 1.00 88.81 119 LYS A C 1
ATOM 924 O O . LYS A 1 119 ? 17.074 0.103 -16.196 1.00 88.81 119 LYS A O 1
ATOM 929 N N . ALA A 1 120 ? 16.751 0.345 -13.981 1.00 89.69 120 ALA A N 1
ATOM 930 C CA . ALA A 1 120 ? 16.140 -0.962 -13.745 1.00 89.69 120 ALA A CA 1
ATOM 931 C C . ALA A 1 120 ? 14.636 -0.950 -14.052 1.00 89.69 120 ALA A C 1
ATOM 933 O O . ALA A 1 120 ? 14.067 -1.990 -14.373 1.00 89.69 120 ALA A O 1
ATOM 934 N N . GLY A 1 121 ? 14.000 0.221 -13.992 1.00 94.19 121 GLY A N 1
ATOM 935 C CA . GLY A 1 121 ? 12.612 0.409 -14.390 1.00 94.19 121 GLY A CA 1
ATOM 936 C C . GLY A 1 121 ? 11.888 1.404 -13.495 1.00 94.19 121 GLY A C 1
ATOM 937 O O . GLY A 1 121 ? 12.479 2.342 -12.961 1.00 94.19 121 GLY A O 1
ATOM 938 N N . ILE A 1 122 ? 10.583 1.202 -13.343 1.00 96.88 122 ILE A N 1
ATOM 939 C CA . ILE A 1 122 ? 9.745 1.972 -12.425 1.00 96.88 122 ILE A CA 1
ATOM 940 C C . ILE A 1 122 ? 9.604 1.195 -11.120 1.00 96.88 122 ILE A C 1
ATOM 942 O O . ILE A 1 122 ? 8.947 0.157 -11.077 1.00 96.88 122 ILE A O 1
ATOM 946 N N . GLN A 1 123 ? 10.194 1.716 -10.053 1.00 96.44 123 GLN A N 1
ATOM 947 C CA . GLN A 1 123 ? 10.100 1.167 -8.710 1.00 96.44 123 GLN A CA 1
ATOM 948 C C . GLN A 1 123 ? 8.850 1.681 -7.997 1.00 96.44 123 GLN A C 1
ATOM 950 O O . GLN A 1 123 ? 8.634 2.890 -7.878 1.00 96.44 123 GLN A O 1
ATOM 955 N N . ILE A 1 124 ? 8.067 0.751 -7.460 1.00 96.69 124 ILE A N 1
ATOM 956 C CA . ILE A 1 124 ? 6.913 1.003 -6.603 1.00 96.69 124 ILE A CA 1
ATOM 957 C C . ILE A 1 124 ? 7.306 0.637 -5.176 1.00 96.69 124 ILE A C 1
ATOM 959 O O . ILE A 1 124 ? 7.559 -0.530 -4.849 1.00 96.69 124 ILE A O 1
ATOM 963 N N . ARG A 1 125 ? 7.374 1.654 -4.321 1.00 94.94 125 ARG A N 1
ATOM 964 C CA . ARG A 1 125 ? 7.731 1.517 -2.913 1.00 94.94 125 ARG A CA 1
ATOM 965 C C . ARG A 1 125 ? 6.512 1.766 -2.047 1.00 94.94 125 ARG A C 1
ATOM 967 O O . ARG A 1 125 ? 5.802 2.744 -2.262 1.00 94.94 125 ARG A O 1
ATOM 974 N N . VAL A 1 126 ? 6.325 0.930 -1.036 1.00 93.94 126 VAL A N 1
ATOM 975 C CA . VAL A 1 126 ? 5.430 1.250 0.079 1.00 93.94 126 VAL A CA 1
ATOM 976 C C . VAL A 1 126 ? 6.267 1.909 1.163 1.00 93.94 126 VAL A C 1
ATOM 978 O O . VAL A 1 126 ? 7.367 1.445 1.478 1.00 93.94 126 VAL A O 1
ATOM 981 N N . ALA A 1 127 ? 5.762 3.016 1.692 1.00 92.38 127 ALA A N 1
ATOM 982 C CA . ALA A 1 127 ? 6.359 3.750 2.791 1.00 92.38 127 ALA A CA 1
ATOM 983 C C . ALA A 1 127 ? 5.381 3.849 3.959 1.00 92.38 127 ALA A C 1
ATOM 985 O O . ALA A 1 127 ? 4.169 3.887 3.746 1.00 92.38 127 ALA A O 1
ATOM 986 N N . MET A 1 128 ? 5.919 3.905 5.175 1.00 91.50 128 MET A N 1
ATOM 987 C CA . MET A 1 128 ? 5.148 4.039 6.400 1.00 91.50 128 MET A CA 1
ATOM 988 C C . MET A 1 128 ? 5.766 5.074 7.333 1.00 91.50 128 MET A C 1
ATOM 990 O O . MET A 1 128 ? 6.979 5.076 7.545 1.00 91.50 128 MET A O 1
ATOM 994 N N . ASP A 1 129 ? 4.927 5.925 7.917 1.00 91.19 129 ASP A N 1
ATOM 995 C CA . ASP A 1 129 ? 5.338 6.850 8.967 1.00 91.19 129 ASP A CA 1
ATOM 996 C C . ASP A 1 129 ? 5.048 6.248 10.346 1.00 91.19 129 ASP A C 1
ATOM 998 O O . ASP A 1 129 ? 3.914 6.249 10.835 1.00 91.19 129 ASP A O 1
ATOM 1002 N N . GLN A 1 130 ? 6.097 5.737 10.995 1.00 91.94 130 GLN A N 1
ATOM 1003 C CA . GLN A 1 130 ? 6.002 5.121 12.320 1.00 91.94 130 GLN A CA 1
ATOM 1004 C C . GLN A 1 130 ? 5.413 6.080 13.366 1.00 91.94 130 GLN A C 1
ATOM 1006 O O . GLN A 1 130 ? 4.658 5.649 14.237 1.00 91.94 130 GLN A O 1
ATOM 1011 N N . GLY A 1 131 ? 5.747 7.373 13.301 1.00 92.25 131 GLY A N 1
ATOM 1012 C CA . GLY A 1 131 ? 5.241 8.366 14.250 1.00 92.25 131 GLY A CA 1
ATOM 1013 C C . GLY A 1 131 ? 3.726 8.537 14.152 1.00 92.25 131 GLY A C 1
ATOM 1014 O O . GLY A 1 131 ? 3.032 8.550 15.165 1.00 92.25 131 GLY A O 1
ATOM 1015 N N . SER A 1 132 ? 3.201 8.628 12.934 1.00 91.94 132 SER A N 1
ATOM 1016 C CA . SER A 1 132 ? 1.767 8.729 12.669 1.00 91.94 132 SER A CA 1
ATOM 1017 C C . SER A 1 132 ? 1.038 7.437 13.002 1.00 91.94 132 SER A C 1
ATOM 1019 O O . SER A 1 132 ? -0.027 7.510 13.607 1.00 91.94 132 SER A O 1
ATOM 1021 N N . PHE A 1 133 ? 1.629 6.270 12.720 1.00 92.62 133 PHE A N 1
ATOM 1022 C CA . PHE A 1 133 ? 1.048 4.997 13.149 1.00 92.62 133 PHE A CA 1
ATOM 1023 C C . PHE A 1 133 ? 0.911 4.937 14.673 1.00 92.62 133 PHE A C 1
ATOM 1025 O O . PHE A 1 133 ? -0.185 4.704 15.169 1.00 92.62 133 PHE A O 1
ATOM 1032 N N . ARG A 1 134 ? 1.975 5.257 15.424 1.00 93.25 134 ARG A N 1
ATOM 1033 C CA . ARG A 1 134 ? 1.944 5.264 16.898 1.00 93.25 134 ARG A CA 1
ATOM 1034 C C . ARG A 1 134 ? 0.920 6.238 17.471 1.00 93.25 134 ARG A C 1
ATOM 1036 O O . ARG A 1 134 ? 0.176 5.873 18.370 1.00 93.25 134 ARG A O 1
ATOM 1043 N N . ARG A 1 135 ? 0.831 7.456 16.929 1.00 94.62 135 ARG A N 1
ATOM 1044 C CA . ARG A 1 135 ? -0.189 8.420 17.374 1.00 94.62 135 ARG A CA 1
ATOM 1045 C C . ARG A 1 135 ? -1.606 7.915 17.107 1.00 94.62 135 ARG A C 1
ATOM 1047 O O . ARG A 1 135 ? -2.465 8.057 17.969 1.00 94.62 135 ARG A O 1
ATOM 1054 N N . MET A 1 136 ? -1.842 7.274 15.959 1.00 93.31 136 MET A N 1
ATOM 1055 C CA . MET A 1 136 ? -3.127 6.629 15.691 1.00 93.31 136 MET A CA 1
ATOM 1056 C C . MET A 1 136 ? -3.393 5.503 16.696 1.00 93.31 136 MET A C 1
ATOM 1058 O O . MET A 1 136 ? -4.494 5.436 17.227 1.00 93.31 136 MET A O 1
ATOM 1062 N N . GLN A 1 137 ? -2.404 4.653 16.996 1.00 92.88 137 GLN A N 1
ATOM 1063 C CA . GLN A 1 137 ? -2.536 3.596 18.006 1.00 92.88 137 GLN A CA 1
ATOM 1064 C C . GLN A 1 137 ? -2.957 4.162 19.371 1.00 92.88 137 GLN A C 1
ATOM 1066 O O . GLN A 1 137 ? -3.867 3.621 19.998 1.00 92.88 137 GLN A O 1
ATOM 1071 N N . ASP A 1 138 ? -2.327 5.253 19.811 1.00 94.31 138 ASP A N 1
ATOM 1072 C CA . ASP A 1 138 ? -2.631 5.895 21.092 1.00 94.31 138 ASP A CA 1
ATOM 1073 C C . ASP A 1 138 ? -4.057 6.477 21.106 1.00 94.31 138 ASP A C 1
ATOM 1075 O O . ASP A 1 138 ? -4.818 6.220 22.038 1.00 94.31 138 ASP A O 1
ATOM 1079 N N . GLU A 1 139 ? -4.464 7.178 20.041 1.00 94.69 139 GLU A N 1
ATOM 1080 C CA . GLU A 1 139 ? -5.828 7.714 19.902 1.00 94.69 139 GLU A CA 1
ATOM 1081 C C . GLU A 1 139 ? -6.896 6.610 19.870 1.00 94.69 139 GLU A C 1
ATOM 1083 O O . GLU A 1 139 ? -7.969 6.752 20.461 1.00 94.69 139 GLU A O 1
ATOM 1088 N N . MET A 1 140 ? -6.611 5.503 19.184 1.00 91.62 140 MET A N 1
ATOM 1089 C CA . MET A 1 140 ? -7.490 4.334 19.116 1.00 91.62 140 MET A CA 1
ATOM 1090 C C . MET A 1 140 ? -7.621 3.665 20.485 1.00 91.62 140 MET A C 1
ATOM 1092 O O . MET A 1 140 ? -8.728 3.327 20.914 1.00 91.62 140 MET A O 1
ATOM 1096 N N . SER A 1 141 ? -6.503 3.536 21.203 1.00 91.19 141 SER A N 1
ATOM 1097 C CA . SER A 1 141 ? -6.478 2.963 22.545 1.00 91.19 141 SER A CA 1
ATOM 1098 C C . SER A 1 141 ? -7.271 3.822 23.526 1.00 91.19 141 SER A C 1
ATOM 1100 O O . SER A 1 141 ? -8.016 3.278 24.338 1.00 91.19 141 SER A O 1
ATOM 1102 N N . GLU A 1 142 ? -7.145 5.147 23.452 1.00 92.38 142 GLU A N 1
ATOM 1103 C CA . GLU A 1 142 ? -7.892 6.076 24.303 1.00 92.38 142 GLU A CA 1
ATOM 1104 C C . GLU A 1 142 ? -9.396 6.050 23.994 1.00 92.38 142 GLU A C 1
ATOM 1106 O O . GLU A 1 142 ? -10.220 6.005 24.906 1.00 92.38 142 GLU A O 1
ATOM 1111 N N . ALA A 1 143 ? -9.769 6.046 22.711 1.00 89.56 143 ALA A N 1
ATOM 1112 C CA . ALA A 1 143 ? -11.169 6.116 22.304 1.00 89.56 143 ALA A CA 1
ATOM 1113 C C . ALA A 1 143 ? -11.919 4.785 22.470 1.00 89.56 143 ALA A C 1
ATOM 1115 O O . ALA A 1 143 ? -13.127 4.780 22.729 1.00 89.56 143 ALA A O 1
ATOM 1116 N N . PHE A 1 144 ? -11.236 3.654 22.280 1.00 87.88 144 PHE A N 1
ATOM 1117 C CA . PHE A 1 144 ? -11.896 2.358 22.112 1.00 87.88 144 PHE A CA 1
ATOM 1118 C C . PHE A 1 144 ? -11.338 1.236 22.983 1.00 87.88 144 PHE A C 1
ATOM 1120 O O . PHE A 1 144 ? -11.907 0.147 22.948 1.00 87.88 144 PHE A O 1
ATOM 1127 N N . PHE A 1 145 ? -10.273 1.479 23.757 1.00 84.81 145 PHE A N 1
ATOM 1128 C CA . PHE A 1 145 ? -9.504 0.433 24.448 1.00 84.81 145 PHE A CA 1
ATOM 1129 C C . PHE A 1 145 ? -8.991 -0.653 23.488 1.00 84.81 145 PHE A C 1
ATOM 1131 O O . PHE A 1 145 ? -8.787 -1.800 23.878 1.00 84.81 145 PHE A O 1
ATOM 1138 N N . GLN A 1 146 ? -8.794 -0.280 22.221 1.00 83.38 146 GLN A N 1
ATOM 1139 C CA . GLN A 1 146 ? -8.267 -1.129 21.161 1.00 83.38 146 GLN A CA 1
ATOM 1140 C C . GLN A 1 146 ? -6.997 -0.490 20.625 1.00 83.38 146 GLN A C 1
ATOM 1142 O O . GLN A 1 146 ? -6.996 0.684 20.260 1.00 83.38 146 GLN A O 1
ATOM 1147 N N . LYS A 1 147 ? -5.924 -1.270 20.557 1.00 87.81 147 LYS A N 1
ATOM 1148 C CA . LYS A 1 147 ? -4.639 -0.812 20.050 1.00 87.81 147 LYS A CA 1
ATOM 1149 C C . LYS A 1 147 ? -4.232 -1.716 18.886 1.00 87.81 147 LYS A C 1
ATOM 1151 O O . LYS A 1 147 ? -3.814 -2.835 19.155 1.00 87.81 147 LYS A O 1
ATOM 1156 N N . PRO A 1 148 ? -4.400 -1.281 17.624 1.00 87.06 148 PRO A N 1
ATOM 1157 C CA . PRO A 1 148 ? -3.972 -2.086 16.484 1.00 87.06 148 PRO A CA 1
ATOM 1158 C C . PRO A 1 148 ? -2.454 -2.206 16.526 1.00 87.06 148 PRO A C 1
ATOM 1160 O O . PRO A 1 148 ? -1.786 -1.176 16.571 1.00 87.06 148 PRO A O 1
ATOM 1163 N N . GLU A 1 149 ? -1.895 -3.410 16.542 1.00 91.44 149 GLU A N 1
ATOM 1164 C CA . GLU A 1 149 ? -0.443 -3.578 16.505 1.00 91.44 149 GLU A CA 1
ATOM 1165 C C . GLU A 1 149 ? 0.060 -3.624 15.057 1.00 91.44 149 GLU A C 1
ATOM 1167 O O . GLU A 1 149 ? -0.712 -3.782 14.107 1.00 91.44 149 GLU A O 1
ATOM 1172 N N . ILE A 1 150 ? 1.367 -3.429 14.850 1.00 92.06 150 ILE A N 1
ATOM 1173 C CA . ILE A 1 150 ? 1.924 -3.509 13.491 1.00 92.06 150 ILE A CA 1
ATOM 1174 C C . ILE A 1 150 ? 1.761 -4.928 12.936 1.00 92.06 150 ILE A C 1
ATOM 1176 O O . ILE A 1 150 ? 1.543 -5.100 11.742 1.00 92.06 150 ILE A O 1
ATOM 1180 N N . GLU A 1 151 ? 1.789 -5.935 13.804 1.00 92.94 151 GLU A N 1
ATOM 1181 C CA . GLU A 1 151 ? 1.589 -7.340 13.473 1.00 92.94 151 GLU A CA 1
ATOM 1182 C C . GLU A 1 151 ? 0.204 -7.635 12.885 1.00 92.94 151 GLU A C 1
ATOM 1184 O O . GLU A 1 151 ? 0.077 -8.568 12.089 1.00 92.94 151 GLU A O 1
ATOM 1189 N N . ASP A 1 152 ? -0.788 -6.802 13.200 1.00 90.06 152 ASP A N 1
ATOM 1190 C CA . ASP A 1 152 ? -2.156 -6.925 12.699 1.00 90.06 152 ASP A CA 1
ATOM 1191 C C . ASP A 1 152 ? -2.381 -6.137 11.396 1.00 90.06 152 ASP A C 1
ATOM 1193 O O . ASP A 1 152 ? -3.421 -6.272 10.750 1.00 90.06 152 ASP A O 1
ATOM 1197 N N . LEU A 1 153 ? -1.412 -5.304 10.986 1.00 92.75 153 LEU A N 1
ATOM 1198 C CA . LEU A 1 153 ? -1.519 -4.513 9.766 1.00 92.75 153 LEU A CA 1
ATOM 1199 C C . LEU A 1 153 ? -1.246 -5.367 8.523 1.00 92.75 153 LEU A C 1
ATOM 1201 O O . LEU A 1 153 ? -0.116 -5.784 8.249 1.00 92.75 153 LEU A O 1
ATOM 1205 N N . LEU A 1 154 ? -2.274 -5.504 7.694 1.00 94.44 154 LEU A N 1
ATOM 1206 C CA . LEU A 1 154 ? -2.208 -6.065 6.357 1.00 94.44 154 LEU A CA 1
ATOM 1207 C C . LEU A 1 154 ? -2.222 -4.956 5.302 1.00 94.44 154 LEU A C 1
ATOM 1209 O O . LEU A 1 154 ? -3.180 -4.197 5.192 1.00 94.44 154 LEU A O 1
ATOM 1213 N N . VAL A 1 155 ? -1.192 -4.892 4.459 1.00 95.19 155 VAL A N 1
ATOM 1214 C CA . VAL A 1 155 ? -1.173 -3.979 3.305 1.00 95.19 155 VAL A CA 1
ATOM 1215 C C . VAL A 1 155 ? -1.265 -4.781 2.016 1.00 95.19 155 VAL A C 1
ATOM 1217 O O . VAL A 1 155 ? -0.468 -5.694 1.774 1.00 95.19 155 VAL A O 1
ATOM 1220 N N . VAL A 1 156 ? -2.230 -4.406 1.183 1.00 97.31 156 VAL A N 1
ATOM 1221 C CA . VAL A 1 156 ? -2.524 -5.021 -0.108 1.00 97.31 156 VAL A CA 1
ATOM 1222 C C . VAL A 1 156 ? -2.483 -3.949 -1.190 1.00 97.31 156 VAL A C 1
ATOM 1224 O O . VAL A 1 156 ? -3.103 -2.899 -1.061 1.00 97.31 156 VAL A O 1
ATOM 1227 N N . LEU A 1 157 ? -1.760 -4.209 -2.273 1.00 97.62 157 LEU A N 1
ATOM 1228 C CA . LEU A 1 157 ? -1.723 -3.379 -3.469 1.00 97.62 157 LEU A CA 1
ATOM 1229 C C . LEU A 1 157 ? -2.383 -4.140 -4.622 1.00 97.62 157 LEU A C 1
ATOM 1231 O O . LEU A 1 157 ? -1.824 -5.108 -5.133 1.00 97.62 157 LEU A O 1
ATOM 1235 N N . ASN A 1 158 ? -3.541 -3.668 -5.070 1.00 98.12 158 ASN A N 1
ATOM 1236 C CA . ASN A 1 158 ? -4.184 -4.136 -6.291 1.00 98.12 158 ASN A CA 1
ATOM 1237 C C . ASN A 1 158 ? -3.565 -3.406 -7.480 1.00 98.12 158 ASN A C 1
ATOM 1239 O O . ASN A 1 158 ? -3.931 -2.269 -7.795 1.00 98.12 158 ASN A O 1
ATOM 1243 N N . PHE A 1 159 ? -2.610 -4.054 -8.143 1.00 98.06 159 PHE A N 1
ATOM 1244 C CA . PHE A 1 159 ? -1.899 -3.457 -9.264 1.00 98.06 159 PHE A CA 1
ATOM 1245 C C . PHE A 1 159 ? -2.522 -3.873 -10.600 1.00 98.06 159 PHE A C 1
ATOM 1247 O O . PHE A 1 159 ? -2.541 -5.050 -10.962 1.00 98.06 159 PHE A O 1
ATOM 1254 N N . ARG A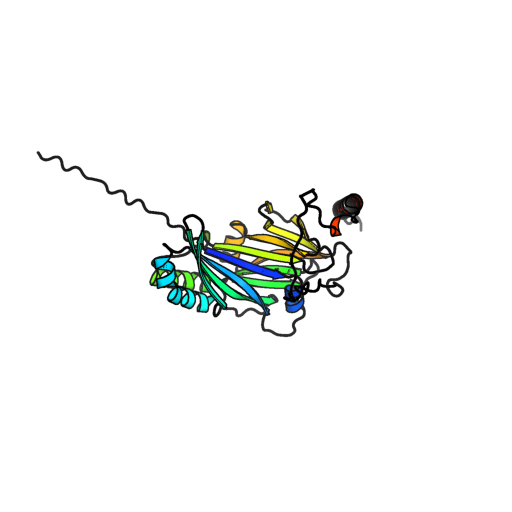 1 160 ? -3.034 -2.891 -11.349 1.00 97.94 160 ARG A N 1
ATOM 1255 C CA . ARG A 1 160 ? -3.688 -3.089 -12.648 1.00 97.94 160 ARG A CA 1
ATOM 1256 C C . ARG A 1 160 ? -2.769 -2.693 -13.797 1.00 97.94 160 ARG A C 1
ATOM 1258 O O . ARG A 1 160 ? -2.418 -1.520 -13.936 1.00 97.94 160 ARG A O 1
ATOM 1265 N N . ASN A 1 161 ? -2.495 -3.638 -14.693 1.00 97.38 161 ASN A N 1
ATOM 1266 C CA . ASN A 1 161 ? -1.983 -3.323 -16.020 1.00 97.38 161 ASN A CA 1
ATOM 1267 C C . ASN A 1 161 ? -3.145 -2.882 -16.921 1.00 97.38 161 ASN A C 1
ATOM 1269 O O . ASN A 1 161 ? -3.805 -3.700 -17.550 1.00 97.38 161 ASN A O 1
ATOM 1273 N N . ASP A 1 162 ? -3.405 -1.583 -16.993 1.00 96.62 162 ASP A N 1
ATOM 1274 C CA . ASP A 1 162 ? -4.406 -0.990 -17.885 1.00 96.62 162 ASP A CA 1
ATOM 1275 C C . ASP A 1 162 ? -3.826 -0.562 -19.243 1.00 96.62 162 ASP A C 1
ATOM 1277 O O . ASP A 1 162 ? -4.409 0.251 -19.962 1.00 96.62 162 ASP A O 1
ATOM 1281 N N . THR A 1 163 ? -2.676 -1.120 -19.616 1.00 94.75 163 THR A N 1
ATOM 1282 C CA . THR A 1 163 ? -2.053 -0.901 -20.921 1.00 94.75 163 THR A CA 1
ATOM 1283 C C . THR A 1 163 ? -2.499 -1.946 -21.940 1.00 94.75 163 THR A C 1
ATOM 1285 O O . THR A 1 163 ? -3.105 -2.963 -21.600 1.00 94.75 163 THR A O 1
ATOM 1288 N N . ARG A 1 164 ? -2.187 -1.708 -23.217 1.00 94.25 164 ARG A N 1
ATOM 1289 C CA . ARG A 1 164 ? -2.357 -2.689 -24.301 1.00 94.25 164 ARG A CA 1
ATOM 1290 C C . ARG A 1 164 ? -1.177 -3.658 -24.446 1.00 94.25 164 ARG A C 1
ATOM 1292 O O . ARG A 1 164 ? -1.274 -4.588 -25.246 1.00 94.25 164 ARG A O 1
ATOM 1299 N N . SER A 1 165 ? -0.097 -3.468 -23.687 1.00 93.50 165 SER A N 1
ATOM 1300 C CA . SER A 1 165 ? 1.101 -4.318 -23.709 1.00 93.50 165 SER A CA 1
ATOM 1301 C C . SER A 1 165 ? 1.198 -5.171 -22.442 1.00 93.50 165 SER A C 1
ATOM 1303 O O . SER A 1 165 ? 0.749 -4.771 -21.370 1.00 93.50 165 SER A O 1
ATOM 1305 N N . SER A 1 166 ? 1.803 -6.357 -22.533 1.00 95.81 166 SER A N 1
ATOM 1306 C CA . SER A 1 166 ? 2.172 -7.101 -21.323 1.00 95.81 166 SER A CA 1
ATOM 1307 C C . SER A 1 166 ? 3.371 -6.415 -20.655 1.00 95.81 166 SER A C 1
ATOM 1309 O O . SER A 1 166 ? 4.324 -6.030 -21.338 1.00 95.81 166 SER A O 1
ATOM 1311 N N . LEU A 1 167 ? 3.336 -6.271 -19.332 1.00 96.38 167 LEU A N 1
ATOM 1312 C CA . LEU A 1 167 ? 4.426 -5.713 -18.528 1.00 96.38 167 LEU A CA 1
ATOM 1313 C C . LEU A 1 167 ? 5.232 -6.845 -17.888 1.00 96.38 167 LEU A C 1
ATOM 1315 O O . LEU A 1 167 ? 4.663 -7.839 -17.438 1.00 96.38 167 LEU A O 1
ATOM 1319 N N . ILE A 1 168 ? 6.551 -6.683 -17.832 1.00 96.00 168 ILE A N 1
ATOM 1320 C CA . ILE A 1 168 ? 7.448 -7.534 -17.051 1.00 96.00 168 ILE A CA 1
ATOM 1321 C C . ILE A 1 168 ? 7.810 -6.762 -15.791 1.00 96.00 168 ILE A C 1
ATOM 1323 O O . ILE A 1 168 ? 8.369 -5.665 -15.871 1.00 96.00 168 ILE A O 1
ATOM 1327 N N . SER A 1 169 ? 7.500 -7.354 -14.645 1.00 96.19 169 SER A N 1
ATOM 1328 C CA . SER A 1 169 ? 7.810 -6.791 -13.341 1.00 96.19 169 SER A CA 1
ATOM 1329 C C . SER A 1 169 ? 8.621 -7.762 -12.496 1.00 96.19 169 SER A C 1
ATOM 1331 O O . SER A 1 169 ? 8.543 -8.973 -12.680 1.00 96.19 169 SER A O 1
ATOM 1333 N N . GLN A 1 170 ? 9.355 -7.237 -11.527 1.00 96.31 170 GLN A N 1
ATOM 1334 C CA . GLN A 1 170 ? 9.995 -8.005 -10.470 1.00 96.31 170 GLN A CA 1
ATOM 1335 C C . GLN A 1 170 ? 9.308 -7.726 -9.143 1.00 96.31 170 GLN A C 1
ATOM 1337 O O . GLN A 1 170 ? 9.126 -6.565 -8.783 1.00 96.31 170 GLN A O 1
ATOM 1342 N N . ALA A 1 171 ? 8.952 -8.778 -8.417 1.00 96.19 171 ALA A N 1
ATOM 1343 C CA . ALA A 1 171 ? 8.371 -8.700 -7.085 1.00 96.19 171 ALA A CA 1
ATOM 1344 C C . ALA A 1 171 ? 9.314 -9.339 -6.056 1.00 96.19 171 ALA A C 1
ATOM 1346 O O . ALA A 1 171 ? 9.972 -10.335 -6.362 1.00 96.19 171 ALA A O 1
ATOM 1347 N N . ARG A 1 172 ? 9.380 -8.784 -4.839 1.00 93.00 172 ARG A N 1
ATOM 1348 C CA . ARG A 1 172 ? 10.195 -9.324 -3.733 1.00 93.00 172 ARG A CA 1
ATOM 1349 C C . ARG A 1 172 ? 9.524 -9.123 -2.380 1.00 93.00 172 ARG A C 1
ATOM 1351 O O . ARG A 1 172 ? 8.928 -8.077 -2.145 1.00 93.00 172 ARG A O 1
ATOM 1358 N N . PHE A 1 173 ? 9.684 -10.096 -1.482 1.00 94.75 173 PHE A N 1
ATOM 1359 C CA . PHE A 1 173 ? 9.151 -10.069 -0.112 1.00 94.75 173 PHE A CA 1
ATOM 1360 C C . PHE A 1 173 ? 7.637 -9.816 -0.041 1.00 94.75 173 PHE A C 1
ATOM 1362 O O . PHE A 1 173 ? 7.141 -9.129 0.854 1.00 94.75 173 PHE A O 1
ATOM 1369 N N . VAL A 1 174 ? 6.893 -10.378 -0.987 1.00 97.00 174 VAL A N 1
ATOM 1370 C CA . VAL A 1 174 ? 5.443 -10.198 -1.114 1.00 97.00 174 VAL A CA 1
ATOM 1371 C C . VAL A 1 174 ? 4.769 -11.516 -1.458 1.00 97.00 174 VAL A C 1
ATOM 1373 O O . VAL A 1 174 ? 5.417 -12.467 -1.892 1.00 97.00 174 VAL A O 1
ATOM 1376 N N . TYR A 1 175 ? 3.455 -11.558 -1.295 1.00 97.88 175 TYR A N 1
ATOM 1377 C CA . TYR A 1 175 ? 2.600 -12.557 -1.910 1.00 97.88 175 TYR A CA 1
ATOM 1378 C C . TYR A 1 175 ? 1.966 -11.941 -3.156 1.00 97.88 175 TYR A C 1
ATOM 1380 O O . TYR A 1 175 ? 1.410 -10.849 -3.072 1.00 97.88 175 TYR A O 1
ATOM 1388 N N . VAL A 1 176 ? 2.049 -12.626 -4.295 1.00 97.50 176 VAL A N 1
ATOM 1389 C CA . VAL A 1 176 ? 1.387 -12.211 -5.540 1.00 97.50 176 VAL A CA 1
ATOM 1390 C C . VAL A 1 176 ? 0.300 -13.216 -5.880 1.00 97.50 176 VAL A C 1
ATOM 1392 O O . VAL A 1 176 ? 0.600 -14.399 -6.049 1.00 97.50 176 VAL A O 1
ATOM 1395 N N . ASP A 1 177 ? -0.950 -12.759 -5.954 1.00 96.75 177 ASP A N 1
ATOM 1396 C CA . ASP A 1 177 ? -2.136 -13.609 -6.142 1.00 96.75 177 ASP A CA 1
ATOM 1397 C C . ASP A 1 177 ? -2.127 -14.807 -5.159 1.00 96.75 177 ASP A C 1
ATOM 1399 O O . ASP A 1 177 ? -2.282 -15.971 -5.538 1.00 96.75 177 ASP A O 1
ATOM 1403 N N . GLY A 1 178 ? -1.821 -14.527 -3.885 1.00 96.19 178 GLY A N 1
ATOM 1404 C CA . GLY A 1 178 ? -1.706 -15.517 -2.806 1.00 96.19 178 GLY A CA 1
ATOM 1405 C C . GLY A 1 178 ? -0.424 -16.366 -2.798 1.00 96.19 178 GLY A C 1
ATOM 1406 O O . GLY A 1 178 ? -0.175 -17.073 -1.821 1.00 96.19 178 GLY A O 1
ATOM 1407 N N . LYS A 1 179 ? 0.429 -16.295 -3.828 1.00 96.31 179 LYS A N 1
ATOM 1408 C CA . LYS A 1 179 ? 1.670 -17.087 -3.907 1.00 96.31 179 LYS A CA 1
ATOM 1409 C C . LYS A 1 179 ? 2.848 -16.345 -3.266 1.00 96.31 179 LYS A C 1
ATOM 1411 O O . LYS A 1 179 ? 3.123 -15.219 -3.679 1.00 96.31 179 LYS A O 1
ATOM 1416 N N . PRO A 1 180 ? 3.576 -16.945 -2.306 1.00 96.00 180 PRO A N 1
ATOM 1417 C CA . PRO A 1 180 ? 4.720 -16.294 -1.670 1.00 96.00 180 PRO A CA 1
ATOM 1418 C C . PRO A 1 180 ? 5.894 -16.141 -2.642 1.00 96.00 180 PRO A C 1
ATOM 1420 O O . PRO A 1 180 ? 6.323 -17.115 -3.259 1.00 96.00 180 PRO A O 1
ATOM 1423 N N . LEU A 1 181 ? 6.457 -14.935 -2.715 1.00 94.06 181 LEU A N 1
ATOM 1424 C CA . LEU A 1 181 ? 7.674 -14.600 -3.455 1.00 94.06 181 LEU A CA 1
ATOM 1425 C C . LEU A 1 181 ? 8.727 -14.058 -2.467 1.00 94.06 181 LEU A C 1
ATOM 1427 O O . LEU A 1 181 ? 8.874 -12.841 -2.304 1.00 94.06 181 LEU A O 1
ATOM 1431 N N . PRO A 1 182 ? 9.446 -14.949 -1.753 1.00 86.94 182 PRO A N 1
ATOM 1432 C CA . PRO A 1 182 ? 10.408 -14.551 -0.721 1.00 86.94 182 PRO A CA 1
ATOM 1433 C C . PRO A 1 182 ? 11.683 -13.922 -1.300 1.00 86.94 182 PRO A C 1
ATOM 1435 O O . PRO A 1 182 ? 12.411 -13.243 -0.586 1.00 86.94 182 PRO A O 1
ATOM 1438 N N . MET A 1 183 ? 11.951 -14.137 -2.588 1.00 88.69 183 MET A N 1
ATOM 1439 C CA . MET A 1 183 ? 13.081 -13.579 -3.329 1.00 88.69 183 MET A CA 1
ATOM 1440 C C . MET A 1 183 ? 12.584 -12.860 -4.582 1.00 88.69 183 MET A C 1
ATOM 1442 O O . MET A 1 183 ? 11.420 -12.996 -4.967 1.00 88.69 183 MET A O 1
ATOM 1446 N N . GLU A 1 184 ? 13.480 -12.113 -5.224 1.00 90.88 184 GLU A N 1
ATOM 1447 C CA . GLU A 1 184 ? 13.196 -11.432 -6.485 1.00 90.88 184 GLU A CA 1
ATOM 1448 C C . GLU A 1 184 ? 12.714 -12.428 -7.546 1.00 90.88 184 GLU A C 1
ATOM 1450 O O . GLU A 1 184 ? 13.408 -13.383 -7.892 1.00 90.88 184 GLU A O 1
ATOM 1455 N N . SER A 1 185 ? 11.488 -12.221 -8.020 1.00 94.06 185 SER A N 1
ATOM 1456 C CA . SER A 1 185 ? 10.813 -13.114 -8.957 1.00 94.06 185 SER A CA 1
ATOM 1457 C C . SER A 1 185 ? 10.138 -12.309 -10.058 1.00 94.06 185 SER A C 1
ATOM 1459 O O . SER A 1 185 ? 9.482 -11.300 -9.787 1.00 94.06 185 SER A O 1
ATOM 1461 N N . LYS A 1 186 ? 10.269 -12.770 -11.307 1.00 95.31 186 LYS A N 1
ATOM 1462 C CA . LYS A 1 186 ? 9.598 -12.149 -12.453 1.00 95.31 186 LYS A CA 1
ATOM 1463 C C . LYS A 1 186 ? 8.103 -12.465 -12.443 1.00 95.31 186 LYS A C 1
ATOM 1465 O O . LYS A 1 186 ? 7.698 -13.616 -12.298 1.00 95.31 186 LYS A O 1
ATOM 1470 N N . VAL A 1 187 ? 7.297 -11.437 -12.667 1.00 95.38 187 VAL A N 1
ATOM 1471 C CA . VAL A 1 187 ? 5.844 -11.488 -12.811 1.00 95.38 187 VAL A CA 1
ATOM 1472 C C . VAL A 1 187 ? 5.491 -10.846 -14.146 1.00 95.38 187 VAL A C 1
ATOM 1474 O O . VAL A 1 187 ? 5.867 -9.706 -14.413 1.00 95.38 187 VAL A O 1
ATOM 1477 N N . VAL A 1 188 ? 4.770 -11.577 -14.993 1.00 95.75 188 VAL A N 1
ATOM 1478 C CA . VAL A 1 188 ? 4.243 -11.041 -16.253 1.00 95.75 188 VAL A CA 1
ATOM 1479 C C . VAL A 1 188 ? 2.799 -10.610 -16.035 1.00 95.75 188 VAL A C 1
ATOM 1481 O O . VAL A 1 188 ? 1.963 -11.405 -15.599 1.00 95.75 188 VAL A O 1
ATOM 1484 N N . LEU A 1 189 ? 2.509 -9.349 -16.340 1.00 96.00 189 LEU A N 1
ATOM 1485 C CA . LEU A 1 189 ? 1.170 -8.786 -16.263 1.00 96.00 189 LEU A CA 1
ATOM 1486 C C . LEU A 1 189 ? 0.624 -8.584 -17.666 1.00 96.00 189 LEU A C 1
ATOM 1488 O O . LEU A 1 189 ? 1.038 -7.662 -18.364 1.00 96.00 189 LEU A O 1
ATOM 1492 N N . ASP A 1 190 ? -0.330 -9.410 -18.070 1.00 96.31 190 ASP A N 1
ATOM 1493 C CA . ASP A 1 190 ? -1.008 -9.245 -19.354 1.00 96.31 190 ASP A CA 1
ATOM 1494 C C . ASP A 1 190 ? -1.907 -7.998 -19.390 1.00 96.31 190 ASP A C 1
ATOM 1496 O O . ASP A 1 190 ? -2.321 -7.509 -18.334 1.00 96.31 190 ASP A O 1
ATOM 1500 N N . PRO A 1 191 ? -2.220 -7.466 -20.587 1.00 95.88 191 PRO A N 1
ATOM 1501 C CA . PRO A 1 191 ? -3.152 -6.357 -20.752 1.00 95.88 191 PRO A CA 1
ATOM 1502 C C . PRO A 1 191 ? -4.472 -6.595 -20.016 1.00 95.88 191 PRO A C 1
ATOM 1504 O O . PRO A 1 191 ? -5.109 -7.635 -20.184 1.00 95.88 191 PRO A O 1
ATOM 1507 N N . GLY A 1 192 ? -4.893 -5.622 -19.213 1.00 94.06 192 GLY A N 1
ATOM 1508 C CA . GLY A 1 192 ? -6.115 -5.670 -18.411 1.00 94.06 192 GLY A CA 1
ATOM 1509 C C . GLY A 1 192 ? -6.011 -6.486 -17.119 1.00 94.06 192 GLY A C 1
ATOM 1510 O O . GLY A 1 192 ? -6.946 -6.448 -16.318 1.00 94.06 192 GLY A O 1
ATOM 1511 N N . ARG A 1 193 ? -4.905 -7.203 -16.878 1.00 95.81 193 ARG A N 1
ATOM 1512 C CA . ARG A 1 193 ? -4.742 -8.021 -15.671 1.00 95.81 193 ARG A CA 1
ATOM 1513 C C . ARG A 1 193 ? -4.607 -7.141 -14.430 1.00 95.81 193 ARG A C 1
ATOM 1515 O O . ARG A 1 193 ? -3.854 -6.166 -14.418 1.00 95.81 193 ARG A O 1
ATOM 1522 N N . VAL A 1 194 ? -5.305 -7.536 -13.370 1.00 97.69 194 VAL A N 1
ATOM 1523 C CA . VAL A 1 194 ? -5.081 -7.057 -12.003 1.00 97.69 194 VAL A CA 1
ATOM 1524 C C . VAL A 1 194 ? -4.362 -8.164 -11.245 1.00 97.69 194 VAL A C 1
ATOM 1526 O O . VAL A 1 194 ? -4.761 -9.322 -11.357 1.00 97.69 194 VAL A O 1
ATOM 1529 N N . ILE A 1 195 ? -3.302 -7.814 -10.524 1.00 97.50 195 ILE A N 1
ATOM 1530 C CA . ILE A 1 195 ? -2.659 -8.705 -9.556 1.00 97.50 195 ILE A CA 1
ATOM 1531 C C . ILE A 1 195 ? -2.839 -8.145 -8.150 1.00 97.50 195 ILE A C 1
ATOM 1533 O O . ILE A 1 195 ? -2.793 -6.928 -7.951 1.00 97.50 195 ILE A O 1
ATOM 1537 N N . GLU A 1 196 ? -3.011 -9.033 -7.183 1.00 98.25 196 GLU A N 1
ATOM 1538 C CA . GLU A 1 196 ? -2.957 -8.686 -5.767 1.00 98.25 196 GLU A CA 1
ATOM 1539 C C . GLU A 1 196 ? -1.512 -8.824 -5.282 1.00 98.25 196 GLU A C 1
ATOM 1541 O O . GLU A 1 196 ? -0.930 -9.904 -5.375 1.00 98.25 196 GLU A O 1
ATOM 1546 N N . VAL A 1 197 ? -0.924 -7.746 -4.765 1.00 97.88 197 VAL A N 1
ATOM 1547 C CA . VAL A 1 197 ? 0.405 -7.748 -4.143 1.00 97.88 197 VAL A CA 1
ATOM 1548 C C . VAL A 1 197 ? 0.248 -7.471 -2.654 1.00 97.88 197 VAL A C 1
ATOM 1550 O O . VAL A 1 197 ? 0.063 -6.330 -2.236 1.00 97.88 197 VAL A O 1
ATOM 1553 N N . ARG A 1 198 ? 0.333 -8.516 -1.838 1.00 97.75 198 ARG A N 1
ATOM 1554 C CA . ARG A 1 198 ? 0.211 -8.429 -0.381 1.00 97.75 198 ARG A CA 1
ATOM 1555 C C . ARG A 1 198 ? 1.589 -8.421 0.271 1.00 97.75 198 ARG A C 1
ATOM 1557 O O . ARG A 1 198 ? 2.445 -9.236 -0.080 1.00 97.75 198 ARG A O 1
ATOM 1564 N N . LEU A 1 199 ? 1.812 -7.523 1.230 1.00 95.88 199 LEU A N 1
ATOM 1565 C CA . LEU A 1 199 ? 3.057 -7.512 2.000 1.00 95.88 199 LEU A CA 1
ATOM 1566 C C . LEU A 1 199 ? 3.274 -8.842 2.728 1.00 95.88 199 LEU A C 1
ATOM 1568 O O . LEU A 1 199 ? 2.335 -9.443 3.249 1.00 95.88 199 LEU A O 1
ATOM 1572 N N . SER A 1 200 ? 4.530 -9.288 2.776 1.00 96.50 200 SER A N 1
ATOM 1573 C CA . SER A 1 200 ? 4.947 -10.268 3.779 1.00 96.50 200 SER A CA 1
ATOM 1574 C C . SER A 1 200 ? 5.196 -9.593 5.124 1.00 96.50 200 SER A C 1
ATOM 1576 O O . SER A 1 200 ? 5.498 -8.399 5.168 1.00 96.50 200 SER A O 1
ATOM 1578 N N . ASP A 1 201 ? 5.155 -10.374 6.200 1.00 95.69 201 ASP A N 1
ATOM 1579 C CA . ASP A 1 201 ? 5.461 -9.903 7.556 1.00 95.69 201 ASP A CA 1
ATOM 1580 C C . ASP A 1 201 ? 6.868 -9.287 7.610 1.00 95.69 201 ASP A C 1
ATOM 1582 O O . ASP A 1 201 ? 7.054 -8.185 8.112 1.00 95.69 201 ASP A O 1
ATOM 1586 N N . VAL A 1 202 ? 7.841 -9.923 6.943 1.00 95.38 202 VAL A N 1
ATOM 1587 C CA . VAL A 1 202 ? 9.215 -9.406 6.817 1.00 95.38 202 VAL A CA 1
ATOM 1588 C C . VAL A 1 202 ? 9.240 -8.034 6.139 1.00 95.38 202 VAL A C 1
ATOM 1590 O O . VAL A 1 202 ? 9.938 -7.130 6.595 1.00 95.38 202 VAL A O 1
ATOM 1593 N N . ALA A 1 203 ? 8.491 -7.857 5.047 1.00 95.94 203 ALA A N 1
ATOM 1594 C CA . ALA A 1 203 ? 8.430 -6.576 4.350 1.00 95.94 203 ALA A CA 1
ATOM 1595 C C . ALA A 1 203 ? 7.756 -5.497 5.203 1.00 95.94 203 ALA A C 1
ATOM 1597 O O . ALA A 1 203 ? 8.258 -4.376 5.265 1.00 95.94 203 ALA A O 1
ATOM 1598 N N . ARG A 1 204 ? 6.648 -5.832 5.866 1.00 96.00 204 ARG A N 1
ATOM 1599 C CA . ARG A 1 204 ? 5.920 -4.928 6.758 1.00 96.00 204 ARG A CA 1
ATOM 1600 C C . ARG A 1 204 ? 6.801 -4.453 7.909 1.00 96.00 204 ARG A C 1
ATOM 1602 O O . ARG A 1 204 ? 6.945 -3.247 8.093 1.00 96.00 204 ARG A O 1
ATOM 1609 N N . ASP A 1 205 ? 7.428 -5.376 8.629 1.00 95.81 205 ASP A N 1
ATOM 1610 C CA . ASP A 1 205 ? 8.256 -5.055 9.793 1.00 95.81 205 ASP A CA 1
ATOM 1611 C C . ASP A 1 205 ? 9.481 -4.235 9.370 1.00 95.81 205 ASP A C 1
ATOM 1613 O O . ASP A 1 205 ? 9.832 -3.238 10.009 1.00 95.81 205 ASP A O 1
ATOM 1617 N N . TYR A 1 206 ? 10.088 -4.585 8.229 1.00 95.75 206 TYR A N 1
ATOM 1618 C CA . TYR A 1 206 ? 11.170 -3.800 7.646 1.00 95.75 206 TYR A CA 1
ATOM 1619 C C . TYR A 1 206 ? 10.716 -2.377 7.300 1.00 95.75 206 TYR A C 1
ATOM 1621 O O . TYR A 1 206 ? 11.427 -1.427 7.623 1.00 95.75 206 TYR A O 1
ATOM 1629 N N . ILE A 1 207 ? 9.553 -2.206 6.659 1.00 95.25 207 ILE A N 1
ATOM 1630 C CA . ILE A 1 207 ? 8.996 -0.887 6.319 1.00 95.25 207 ILE A CA 1
ATOM 1631 C C . ILE A 1 207 ? 8.714 -0.079 7.588 1.00 95.25 207 ILE A C 1
ATOM 1633 O O . ILE A 1 207 ? 9.072 1.093 7.635 1.00 95.25 207 ILE A O 1
ATOM 1637 N N . TYR A 1 208 ? 8.136 -0.684 8.625 1.00 93.69 208 TYR A N 1
ATOM 1638 C CA . TYR A 1 208 ? 7.850 0.005 9.884 1.00 93.69 208 TYR A CA 1
ATOM 1639 C C . TYR A 1 208 ? 9.123 0.510 10.583 1.00 93.69 208 TYR A C 1
ATOM 1641 O O . TYR A 1 208 ? 9.125 1.593 11.167 1.00 93.69 208 TYR A O 1
ATOM 1649 N N . GLN A 1 209 ? 10.223 -0.246 10.499 1.00 93.25 209 GLN A N 1
ATOM 1650 C CA . GLN A 1 209 ? 11.505 0.120 11.112 1.00 93.25 209 GLN A CA 1
ATOM 1651 C C . GLN A 1 209 ? 12.356 1.066 10.251 1.00 93.25 209 GLN A C 1
ATOM 1653 O O . GLN A 1 209 ? 13.056 1.922 10.787 1.00 93.25 209 GLN A O 1
ATOM 1658 N N . ASN A 1 210 ? 12.320 0.913 8.924 1.00 93.94 210 ASN A N 1
ATOM 1659 C CA . ASN A 1 210 ? 13.223 1.597 7.985 1.00 93.94 210 ASN A CA 1
ATOM 1660 C C . ASN A 1 210 ? 12.509 2.636 7.102 1.00 93.94 210 ASN A C 1
ATOM 1662 O O . ASN A 1 210 ? 13.121 3.255 6.230 1.00 93.94 210 ASN A O 1
ATOM 1666 N N . GLY A 1 211 ? 11.203 2.809 7.284 1.00 92.06 211 GLY A N 1
ATOM 1667 C CA . GLY A 1 211 ? 10.357 3.789 6.612 1.00 92.06 211 GLY A CA 1
ATOM 1668 C C . GLY A 1 211 ? 9.838 3.377 5.234 1.00 92.06 211 GLY A C 1
ATOM 1669 O O . GLY A 1 211 ? 8.734 3.770 4.879 1.00 92.06 211 GLY A O 1
ATOM 1670 N N . SER A 1 212 ? 10.577 2.613 4.414 1.00 93.56 212 SER A N 1
ATOM 1671 C CA . SER A 1 212 ? 10.070 2.171 3.097 1.00 93.56 212 SER A CA 1
ATOM 1672 C C . SER A 1 212 ? 10.811 0.984 2.476 1.00 93.56 212 SER A C 1
ATOM 1674 O O . SER A 1 212 ? 11.988 0.752 2.756 1.00 93.56 212 SER A O 1
ATOM 1676 N N . LEU A 1 213 ? 10.153 0.293 1.538 1.00 94.69 213 LEU A N 1
ATOM 1677 C CA . LEU A 1 213 ? 10.716 -0.822 0.767 1.00 94.69 213 LEU A CA 1
ATOM 1678 C C . LEU A 1 213 ? 10.155 -0.849 -0.664 1.00 94.69 213 LEU A C 1
ATOM 1680 O O . LEU A 1 213 ? 8.964 -0.619 -0.865 1.00 94.69 213 LEU A O 1
ATOM 1684 N N . THR A 1 214 ? 11.004 -1.151 -1.655 1.00 95.00 214 THR A N 1
ATOM 1685 C CA . THR A 1 214 ? 10.559 -1.452 -3.030 1.00 95.00 214 THR A CA 1
ATOM 1686 C C . THR A 1 214 ? 9.950 -2.850 -3.069 1.00 95.00 214 THR A C 1
ATOM 1688 O O . THR A 1 214 ? 10.631 -3.820 -2.737 1.00 95.00 214 THR A O 1
ATOM 1691 N N . LEU A 1 215 ? 8.690 -2.945 -3.491 1.00 94.56 215 LEU A N 1
ATOM 1692 C CA . LEU A 1 215 ? 7.953 -4.212 -3.559 1.00 94.56 215 LEU A CA 1
ATOM 1693 C C . LEU A 1 215 ? 7.838 -4.747 -4.977 1.00 94.56 215 LEU A C 1
ATOM 1695 O O . LEU A 1 215 ? 7.910 -5.956 -5.187 1.00 94.56 215 LEU A O 1
ATOM 1699 N N . LEU A 1 216 ? 7.637 -3.835 -5.929 1.00 96.62 216 LEU A N 1
ATOM 1700 C CA . LEU A 1 216 ? 7.445 -4.145 -7.334 1.00 96.62 216 LEU A CA 1
ATOM 1701 C C . LEU A 1 216 ? 8.291 -3.191 -8.177 1.00 96.62 216 LEU A C 1
ATOM 1703 O O . LEU A 1 216 ? 8.239 -1.980 -7.973 1.00 96.62 216 LEU A O 1
ATOM 1707 N N . THR A 1 217 ? 9.024 -3.727 -9.142 1.00 97.00 217 THR A N 1
ATOM 1708 C CA . THR A 1 217 ? 9.719 -2.946 -10.170 1.00 97.00 217 THR A CA 1
ATOM 1709 C C . THR A 1 217 ? 9.142 -3.323 -11.521 1.00 97.00 217 THR A C 1
ATOM 1711 O O . THR A 1 217 ? 9.245 -4.480 -11.907 1.00 97.00 217 THR A O 1
ATOM 1714 N N . VAL A 1 218 ? 8.538 -2.384 -12.248 1.00 96.94 218 VAL A N 1
ATOM 1715 C CA . VAL A 1 218 ? 8.119 -2.602 -13.640 1.00 96.94 218 VAL A CA 1
ATOM 1716 C C . VAL A 1 218 ? 9.324 -2.326 -14.534 1.00 96.94 218 VAL A C 1
ATOM 1718 O O . VAL A 1 218 ? 9.723 -1.173 -14.686 1.00 96.94 218 VAL A O 1
ATOM 1721 N N . GLU A 1 219 ? 9.925 -3.371 -15.098 1.00 94.19 219 GLU A N 1
ATOM 1722 C CA . GLU A 1 219 ? 11.195 -3.275 -15.830 1.00 94.19 219 GLU A CA 1
ATOM 1723 C C . GLU A 1 219 ? 10.992 -2.756 -17.254 1.00 94.19 219 GLU A C 1
ATOM 1725 O O . GLU A 1 219 ? 11.644 -1.814 -17.701 1.00 94.19 219 GLU A O 1
ATOM 1730 N N . LYS A 1 220 ? 10.086 -3.410 -17.987 1.00 91.50 220 LYS A N 1
ATOM 1731 C CA . LYS A 1 220 ? 9.867 -3.198 -19.419 1.00 91.50 220 LYS A CA 1
ATOM 1732 C C . LYS A 1 220 ? 8.544 -3.803 -19.865 1.00 91.50 220 LYS A C 1
ATOM 1734 O O . LYS A 1 220 ? 7.899 -4.560 -19.142 1.00 91.50 220 LYS A O 1
ATOM 1739 N N . THR A 1 221 ? 8.162 -3.506 -21.096 1.00 89.50 221 THR A N 1
ATOM 1740 C CA . THR A 1 221 ? 7.113 -4.245 -21.799 1.00 89.50 221 THR A CA 1
ATOM 1741 C C . THR A 1 221 ? 7.679 -5.528 -22.414 1.00 89.50 221 THR A C 1
ATOM 1743 O O . THR A 1 221 ? 8.867 -5.605 -22.741 1.00 89.50 221 THR A O 1
ATOM 1746 N N . VAL A 1 222 ? 6.837 -6.545 -22.607 1.00 84.38 222 VAL A N 1
ATOM 1747 C CA . VAL A 1 222 ? 7.232 -7.796 -23.284 1.00 84.38 222 VAL A CA 1
ATOM 1748 C C . VAL A 1 222 ? 7.637 -7.541 -24.743 1.00 84.38 222 VAL A C 1
ATOM 1750 O O . VAL A 1 222 ? 8.509 -8.232 -25.267 1.00 84.38 222 VAL A O 1
ATOM 1753 N N . ASP A 1 223 ? 7.044 -6.541 -25.400 1.00 84.00 223 ASP A N 1
ATOM 1754 C CA . ASP A 1 223 ? 7.390 -6.121 -26.761 1.00 84.00 223 ASP A CA 1
ATOM 1755 C C . ASP A 1 223 ? 8.585 -5.152 -26.829 1.00 84.00 223 ASP A C 1
ATOM 1757 O O . ASP A 1 223 ? 8.994 -4.771 -27.923 1.00 84.00 223 ASP A O 1
ATOM 1761 N N . GLY A 1 224 ? 9.186 -4.791 -25.689 1.00 82.62 224 GLY A N 1
ATOM 1762 C CA . GLY A 1 224 ? 10.379 -3.943 -25.616 1.00 82.62 224 GLY A CA 1
ATOM 1763 C C . GLY A 1 224 ? 10.132 -2.462 -25.916 1.00 82.62 224 GLY A C 1
ATOM 1764 O O . GLY A 1 224 ? 11.086 -1.692 -25.999 1.00 82.62 224 GLY A O 1
ATOM 1765 N N . LYS A 1 225 ? 8.869 -2.049 -26.058 1.00 82.56 225 LYS A N 1
ATOM 1766 C CA . LYS A 1 225 ? 8.489 -0.645 -26.211 1.00 82.56 225 LYS A CA 1
ATOM 1767 C C . LYS A 1 225 ? 8.829 0.160 -24.954 1.00 82.56 225 LYS A C 1
ATOM 1769 O O . LYS A 1 225 ? 8.560 -0.320 -23.843 1.00 82.56 225 LYS A O 1
ATOM 1774 N N . PRO A 1 226 ? 9.359 1.387 -25.105 1.00 83.75 226 PRO A N 1
ATOM 1775 C CA . PRO A 1 226 ? 9.596 2.275 -23.976 1.00 83.75 226 PRO A CA 1
ATOM 1776 C C . PRO A 1 226 ? 8.267 2.704 -23.340 1.00 83.75 226 PRO A C 1
ATOM 1778 O O . PRO A 1 226 ? 7.255 2.849 -24.025 1.00 83.75 226 PRO A O 1
ATOM 1781 N N . PHE A 1 227 ? 8.269 2.971 -22.028 1.00 86.44 227 PHE A N 1
ATOM 1782 C CA . PHE A 1 227 ? 7.051 3.351 -21.294 1.00 86.44 227 PHE A CA 1
ATOM 1783 C C . PHE A 1 227 ? 6.363 4.618 -21.835 1.00 86.44 227 PHE A C 1
ATOM 1785 O O . PHE A 1 227 ? 5.163 4.790 -21.644 1.00 86.44 227 PHE A O 1
ATOM 1792 N N . SER A 1 228 ? 7.098 5.494 -22.528 1.00 81.31 228 SER A N 1
ATOM 1793 C CA . SER A 1 228 ? 6.569 6.701 -23.177 1.00 81.31 228 SER A CA 1
ATOM 1794 C C . SER A 1 228 ? 5.692 6.428 -24.402 1.00 81.31 228 SER A C 1
ATOM 1796 O O . SER A 1 228 ? 4.937 7.308 -24.800 1.00 81.31 228 SER A O 1
ATOM 1798 N N . GLU A 1 229 ? 5.793 5.242 -25.003 1.00 83.56 229 GLU A N 1
ATOM 1799 C CA . GLU A 1 229 ? 5.094 4.864 -26.243 1.00 83.56 229 GLU A CA 1
ATOM 1800 C C . GLU A 1 229 ? 3.962 3.856 -25.996 1.00 83.56 229 GLU A C 1
ATOM 1802 O O . GLU A 1 229 ? 3.393 3.293 -26.931 1.00 83.56 229 GLU A O 1
ATOM 1807 N N . ILE A 1 230 ? 3.637 3.590 -24.730 1.00 86.00 230 ILE A N 1
ATOM 1808 C CA . ILE A 1 230 ? 2.610 2.618 -24.372 1.00 86.00 230 ILE A CA 1
ATOM 1809 C C . ILE A 1 230 ? 1.217 3.201 -24.592 1.00 86.00 230 ILE A C 1
ATOM 1811 O O . ILE A 1 230 ? 0.872 4.270 -24.090 1.00 86.00 230 ILE A O 1
ATOM 1815 N N . GLU A 1 231 ? 0.383 2.434 -25.286 1.00 86.06 231 GLU A N 1
ATOM 1816 C CA . GLU A 1 231 ? -1.039 2.720 -25.411 1.00 86.06 231 GLU A CA 1
ATOM 1817 C C . GLU A 1 231 ? -1.815 2.179 -24.205 1.00 86.06 231 GLU A C 1
ATOM 1819 O O . GLU A 1 231 ? -1.663 1.019 -23.810 1.00 86.06 231 GLU A O 1
ATOM 1824 N N . PHE A 1 232 ? -2.709 3.002 -23.663 1.00 86.69 232 PHE A N 1
ATOM 1825 C CA . PHE A 1 232 ? -3.616 2.611 -22.586 1.00 86.69 232 PHE A CA 1
ATOM 1826 C C . PHE A 1 232 ? -4.931 2.063 -23.144 1.00 86.69 232 PHE A C 1
ATOM 1828 O O . PHE A 1 232 ? -5.440 2.520 -24.174 1.00 86.69 232 PHE A O 1
ATOM 1835 N N . ALA A 1 233 ? -5.499 1.069 -22.466 1.00 81.94 233 ALA A N 1
ATOM 1836 C CA . ALA A 1 233 ? -6.846 0.612 -22.758 1.00 81.94 233 ALA A CA 1
ATOM 1837 C C . ALA A 1 233 ? -7.836 1.728 -22.386 1.00 81.94 233 ALA A C 1
ATOM 1839 O O . ALA A 1 233 ? -7.797 2.259 -21.277 1.00 81.94 233 ALA A O 1
ATOM 1840 N N . GLN A 1 234 ? -8.725 2.107 -23.309 1.00 72.50 234 GLN A N 1
ATOM 1841 C CA . GLN A 1 234 ? -9.817 3.007 -22.943 1.00 72.50 234 GLN A CA 1
ATOM 1842 C C . GLN A 1 234 ? -10.779 2.267 -22.007 1.00 72.50 234 GLN A C 1
ATOM 1844 O O . GLN A 1 234 ? -11.037 1.083 -22.244 1.00 72.50 234 GLN A O 1
ATOM 1849 N N . PRO A 1 235 ? -11.326 2.931 -20.972 1.00 60.00 235 PRO A N 1
ATOM 1850 C CA . PRO A 1 235 ? -12.384 2.335 -20.174 1.00 60.00 235 PRO A CA 1
ATOM 1851 C C . PRO A 1 235 ? -13.539 2.000 -21.120 1.00 60.00 235 PRO A C 1
ATOM 1853 O O . PRO A 1 235 ? -14.041 2.887 -21.814 1.00 60.00 235 PRO A O 1
ATOM 1856 N N . GLU A 1 236 ? -13.922 0.723 -21.197 1.00 48.59 236 GLU A N 1
ATOM 1857 C CA . GLU A 1 236 ? -15.099 0.315 -21.960 1.00 48.59 236 GLU A CA 1
ATOM 1858 C C . GLU A 1 236 ? -16.272 1.173 -21.468 1.00 48.59 236 GLU A C 1
ATOM 1860 O O . GLU A 1 236 ? -16.649 1.122 -20.294 1.00 48.59 236 GLU A O 1
ATOM 1865 N N . LYS A 1 237 ? -16.813 2.033 -22.342 1.00 37.34 237 LYS A N 1
ATOM 1866 C CA . LYS A 1 237 ? -18.054 2.746 -22.044 1.00 37.34 237 LYS A CA 1
ATOM 1867 C C . LYS A 1 237 ? -19.091 1.672 -21.743 1.00 37.34 237 LYS A C 1
ATOM 1869 O O . LYS A 1 237 ? -19.426 0.893 -22.635 1.00 37.34 237 LYS A O 1
ATOM 1874 N N . LYS A 1 238 ? -19.585 1.626 -20.499 1.00 37.34 238 LYS A N 1
ATOM 1875 C CA . LYS A 1 238 ? -20.795 0.865 -20.168 1.00 37.34 238 LYS A CA 1
ATOM 1876 C C . LYS A 1 238 ? -21.837 1.212 -21.238 1.00 37.34 238 LYS A C 1
ATOM 1878 O O . LYS A 1 238 ? -22.052 2.408 -21.447 1.00 37.34 238 LYS A O 1
ATOM 1883 N N . PRO A 1 239 ? -22.435 0.232 -21.936 1.00 39.41 239 PRO A N 1
ATOM 1884 C CA . PRO A 1 239 ? -23.504 0.537 -22.869 1.00 39.41 239 PRO A CA 1
ATOM 1885 C C . PRO A 1 239 ? -24.591 1.278 -22.091 1.00 39.41 239 PRO A C 1
ATOM 1887 O O . PRO A 1 239 ? -25.089 0.782 -21.079 1.00 39.41 239 PRO A O 1
ATOM 1890 N N . GLU A 1 240 ? -24.885 2.507 -22.517 1.00 36.69 240 GLU A N 1
ATOM 1891 C CA . GLU A 1 240 ? -26.047 3.248 -22.045 1.00 36.69 240 GLU A CA 1
ATOM 1892 C C . GLU A 1 240 ? -27.262 2.361 -22.280 1.00 36.69 240 GLU A C 1
ATOM 1894 O O . GLU A 1 240 ? -27.604 2.023 -23.415 1.00 36.69 240 GLU A O 1
ATOM 1899 N N . ASN A 1 241 ? -27.868 1.930 -21.179 1.00 37.75 241 ASN A N 1
ATOM 1900 C CA . ASN A 1 241 ? -29.055 1.106 -21.196 1.00 37.75 241 ASN A CA 1
ATOM 1901 C C . ASN A 1 241 ? -30.196 1.981 -21.732 1.00 37.75 241 ASN A C 1
ATOM 1903 O O . ASN A 1 241 ? -30.823 2.728 -20.982 1.00 37.75 241 ASN A O 1
ATOM 1907 N N . LYS A 1 242 ? -30.434 1.937 -23.046 1.00 37.91 242 LYS A N 1
ATOM 1908 C CA . LYS A 1 242 ? -31.683 2.418 -23.630 1.00 37.91 242 LYS A CA 1
ATOM 1909 C C . LYS A 1 242 ? -32.781 1.466 -23.180 1.00 37.91 242 LYS A C 1
ATOM 1911 O O . LYS A 1 242 ? -32.939 0.373 -23.714 1.00 37.91 242 LYS A O 1
ATOM 1916 N N . THR A 1 243 ? -33.514 1.883 -22.159 1.00 40.59 243 THR A N 1
ATOM 1917 C CA . THR A 1 243 ? -34.826 1.334 -21.848 1.00 40.59 243 THR A CA 1
ATOM 1918 C C . THR A 1 243 ? -35.760 1.668 -23.006 1.00 40.59 243 THR A C 1
ATOM 1920 O O . THR A 1 243 ? -36.079 2.835 -23.182 1.00 40.59 243 THR A O 1
ATOM 1923 N N . GLU A 1 244 ? -36.182 0.667 -23.781 1.00 35.09 244 GLU A N 1
ATOM 1924 C CA . GLU A 1 244 ? -37.546 0.574 -24.319 1.00 35.09 244 GLU A CA 1
ATOM 1925 C C . GLU A 1 244 ? -37.810 -0.807 -24.954 1.00 35.09 244 GL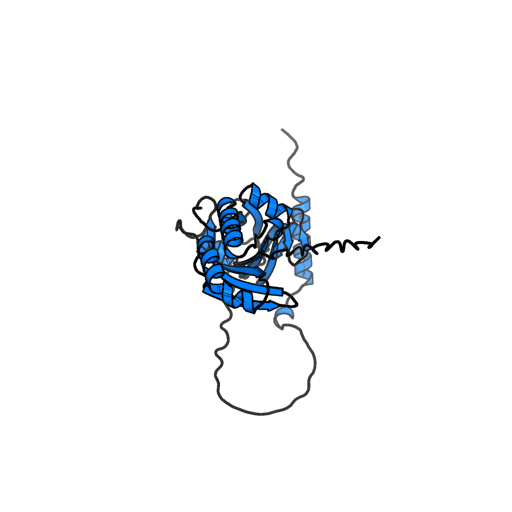U A C 1
ATOM 1927 O O . GLU A 1 244 ? -37.147 -1.218 -25.899 1.00 35.09 244 GLU A O 1
ATOM 1932 N N . GLY A 1 245 ? -38.777 -1.506 -24.346 1.00 33.97 245 GLY A N 1
ATOM 1933 C CA . GLY A 1 245 ? -39.708 -2.514 -24.872 1.00 33.97 245 GLY A CA 1
ATOM 1934 C C . GLY A 1 245 ? -39.296 -3.494 -25.976 1.00 33.97 245 GLY A C 1
ATOM 1935 O O . GLY A 1 245 ? -39.203 -3.112 -27.131 1.00 33.97 245 GLY A O 1
ATOM 1936 N N . GLN A 1 246 ? -39.318 -4.796 -25.674 1.00 32.41 246 GLN A N 1
ATOM 1937 C CA . GLN A 1 246 ? -40.432 -5.700 -26.030 1.00 32.41 246 GLN A CA 1
ATOM 1938 C C . GLN A 1 246 ? -40.126 -7.160 -25.661 1.00 32.41 246 GLN A C 1
ATOM 1940 O O . GLN A 1 246 ? -38.982 -7.561 -25.477 1.00 32.41 246 GLN A O 1
ATOM 1945 N N . ALA A 1 247 ? -41.207 -7.915 -25.480 1.00 34.97 247 ALA A N 1
ATOM 1946 C CA . ALA A 1 247 ? -41.279 -9.241 -24.890 1.00 34.97 247 ALA A CA 1
ATOM 1947 C C . ALA A 1 247 ? -40.997 -10.405 -25.866 1.00 34.97 247 ALA A C 1
ATOM 1949 O O . ALA A 1 247 ? -41.134 -10.258 -27.078 1.00 34.97 247 ALA A O 1
ATOM 1950 N N . THR A 1 248 ? -40.769 -11.581 -25.253 1.00 32.47 248 THR A N 1
ATOM 1951 C CA . THR A 1 248 ? -40.810 -12.977 -25.765 1.00 32.47 248 THR A CA 1
ATOM 1952 C C . THR A 1 248 ? -39.696 -13.375 -26.749 1.00 32.47 248 THR A C 1
ATOM 1954 O O . THR A 1 248 ? -39.415 -12.669 -27.703 1.00 32.47 248 THR A O 1
ATOM 1957 N N . THR A 1 249 ? -38.978 -14.495 -26.582 1.00 31.78 249 THR A N 1
ATOM 1958 C CA . THR A 1 249 ? -39.488 -15.883 -26.533 1.00 31.78 249 THR A CA 1
ATOM 1959 C C . THR A 1 249 ? -38.437 -16.852 -25.949 1.00 31.78 249 THR A C 1
ATOM 1961 O O . THR A 1 249 ? -37.243 -16.568 -25.979 1.00 31.78 249 THR A O 1
ATOM 1964 N N . GLU A 1 250 ? -38.910 -17.992 -25.439 1.00 36.50 250 GLU A N 1
ATOM 1965 C CA . GLU A 1 250 ? -38.175 -19.145 -24.895 1.00 36.50 250 GLU A CA 1
ATOM 1966 C C . GLU A 1 250 ? -37.195 -19.820 -25.882 1.00 36.50 250 GLU A C 1
ATOM 1968 O O . GLU A 1 250 ? -37.458 -19.901 -27.081 1.00 36.50 250 GLU A O 1
ATOM 1973 N N . GLY A 1 251 ? -36.108 -20.394 -25.346 1.00 29.34 251 GLY A N 1
ATOM 1974 C CA . GLY A 1 251 ? -35.200 -21.319 -26.035 1.00 29.34 251 GLY A CA 1
ATOM 1975 C C . GLY A 1 251 ? -34.108 -21.857 -25.094 1.00 29.34 251 GLY A C 1
ATOM 1976 O O . GLY A 1 251 ? -33.402 -21.078 -24.465 1.00 29.34 251 GLY A O 1
ATOM 1977 N N . ASN A 1 252 ? -34.029 -23.184 -24.969 1.00 31.41 252 ASN A N 1
ATOM 1978 C CA . ASN A 1 252 ? -33.252 -23.983 -24.001 1.00 31.41 252 ASN A CA 1
ATOM 1979 C C . ASN A 1 252 ? -31.703 -23.853 -24.117 1.00 31.41 252 ASN A C 1
ATOM 1981 O O . ASN A 1 252 ? -31.212 -23.368 -25.135 1.00 31.41 252 ASN A O 1
ATOM 1985 N N . PRO A 1 253 ? -30.927 -24.317 -23.106 1.00 41.16 253 PRO A N 1
ATOM 1986 C CA . PRO A 1 253 ? -29.511 -24.005 -22.928 1.00 41.16 253 PRO A CA 1
ATOM 1987 C C . PRO A 1 253 ? -28.573 -25.038 -23.572 1.00 41.16 253 PRO A C 1
ATOM 1989 O O . PRO A 1 253 ? -28.639 -26.223 -23.254 1.00 41.16 253 PRO A O 1
ATOM 1992 N N . GLU A 1 254 ? -27.621 -24.567 -24.377 1.00 32.09 254 GLU A N 1
ATOM 1993 C CA . GLU A 1 254 ? -26.392 -25.299 -24.700 1.00 32.09 254 GLU A CA 1
ATOM 1994 C C . GLU A 1 254 ? -25.170 -24.374 -24.563 1.00 32.09 254 GLU A C 1
ATOM 1996 O O . GLU A 1 254 ? -25.047 -23.348 -25.226 1.00 32.09 254 GLU A O 1
ATOM 2001 N N . ASP A 1 255 ? -24.321 -24.744 -23.606 1.00 37.44 255 ASP A N 1
ATOM 2002 C CA . ASP A 1 255 ? -22.857 -24.787 -23.655 1.00 37.44 255 ASP A CA 1
ATOM 2003 C C . ASP A 1 255 ? -22.083 -23.742 -24.499 1.00 37.44 255 ASP A C 1
ATOM 2005 O O . ASP A 1 255 ? -22.029 -23.788 -25.728 1.00 37.44 255 ASP A O 1
ATOM 2009 N N . SER A 1 256 ? -21.373 -22.830 -23.822 1.00 37.72 256 SER A N 1
ATOM 2010 C CA . SER A 1 256 ? -19.897 -22.744 -23.889 1.00 37.72 256 SER A CA 1
ATOM 2011 C C . SER A 1 256 ? -19.367 -21.441 -23.274 1.00 37.72 256 SER A C 1
ATOM 2013 O O . SER A 1 256 ? -19.473 -20.337 -23.809 1.00 37.72 256 SER A O 1
ATOM 2015 N N . THR A 1 257 ? -18.721 -21.593 -22.121 1.00 50.09 257 THR A N 1
ATOM 2016 C CA . THR A 1 257 ? -17.955 -20.577 -21.392 1.00 50.09 257 THR A CA 1
ATOM 2017 C C . THR A 1 257 ? -16.569 -20.370 -22.011 1.00 50.09 257 THR A C 1
ATOM 2019 O O . THR A 1 257 ? -15.563 -20.798 -21.444 1.00 50.09 257 THR A O 1
ATOM 2022 N N . VAL A 1 258 ? -16.482 -19.713 -23.170 1.00 47.31 258 VAL A N 1
ATOM 2023 C CA . VAL A 1 258 ? -15.195 -19.217 -23.694 1.00 47.31 258 VAL A CA 1
ATOM 2024 C C . VAL A 1 258 ? -15.371 -17.816 -24.269 1.00 47.31 258 VAL A C 1
ATOM 2026 O O . VAL A 1 258 ? -16.112 -17.620 -25.231 1.00 47.31 258 VAL A O 1
ATOM 2029 N N . ASP A 1 259 ? -14.654 -16.850 -23.687 1.00 49.16 259 ASP A N 1
ATOM 2030 C CA . ASP A 1 259 ? -14.583 -15.473 -24.180 1.00 49.16 259 ASP A CA 1
ATOM 2031 C C . ASP A 1 259 ? -14.168 -15.471 -25.670 1.00 49.16 259 ASP A C 1
ATOM 2033 O O . ASP A 1 259 ? -13.101 -15.996 -26.017 1.00 49.16 259 ASP A O 1
ATOM 2037 N N . PRO A 1 260 ? -14.973 -14.888 -26.579 1.00 46.22 260 PRO A N 1
ATOM 2038 C CA . PRO A 1 260 ? -14.678 -14.850 -28.011 1.00 46.22 260 PRO A CA 1
ATOM 2039 C C . PRO A 1 260 ? -13.347 -14.157 -28.351 1.00 46.22 260 PRO A C 1
ATOM 2041 O O . PRO A 1 260 ? -12.795 -14.399 -29.426 1.00 46.22 260 PRO A O 1
ATOM 2044 N N . ARG A 1 261 ? -12.772 -13.362 -27.438 1.00 56.22 261 ARG A N 1
ATOM 2045 C CA . ARG A 1 261 ? -11.439 -12.748 -27.581 1.00 56.22 261 ARG A CA 1
ATOM 2046 C C . ARG A 1 261 ? -10.286 -13.756 -27.467 1.00 56.22 261 ARG A C 1
ATOM 2048 O O . ARG A 1 261 ? -9.166 -13.443 -27.876 1.00 56.22 261 ARG A O 1
ATOM 2055 N N . LEU A 1 262 ? -10.536 -14.956 -26.940 1.00 48.50 262 LEU A N 1
ATOM 2056 C CA . LEU A 1 262 ? -9.529 -16.010 -26.761 1.00 48.50 262 LEU A CA 1
ATOM 2057 C C . LEU A 1 262 ? -9.455 -16.983 -27.948 1.00 48.50 262 LEU A C 1
ATOM 2059 O O . LEU A 1 262 ? -8.456 -17.682 -28.086 1.00 48.50 262 LEU A O 1
ATOM 2063 N N . LYS A 1 263 ? -10.446 -16.996 -28.851 1.00 49.16 263 LYS A N 1
ATOM 2064 C CA . LYS A 1 263 ? -10.498 -17.953 -29.977 1.00 49.16 263 LYS A CA 1
ATOM 2065 C C . LYS A 1 263 ? -9.390 -17.774 -31.027 1.00 49.16 263 LYS A C 1
ATOM 2067 O O . LYS A 1 263 ? -9.102 -18.718 -31.749 1.00 49.16 263 LYS A O 1
ATOM 2072 N N . ASN A 1 264 ? -8.740 -16.607 -31.082 1.00 51.34 264 ASN A N 1
ATOM 2073 C CA . ASN A 1 264 ? -7.765 -16.270 -32.131 1.00 51.34 264 ASN A CA 1
ATOM 2074 C C . ASN A 1 264 ? -6.325 -16.055 -31.632 1.00 51.34 264 ASN A C 1
ATOM 2076 O O . ASN A 1 264 ? -5.481 -15.585 -32.397 1.00 51.34 264 ASN A O 1
ATOM 2080 N N . LYS A 1 265 ? -6.008 -16.365 -30.368 1.00 57.44 265 LYS A N 1
ATOM 2081 C CA . LYS A 1 265 ? -4.631 -16.245 -29.863 1.00 57.44 265 LYS A CA 1
ATOM 2082 C C . LYS A 1 265 ? -3.915 -17.589 -29.962 1.00 57.44 265 LYS A C 1
ATOM 2084 O O . LYS A 1 265 ? -4.366 -18.589 -29.417 1.00 57.44 265 LYS A O 1
ATOM 2089 N N . ASN A 1 266 ? -2.777 -17.608 -30.651 1.00 72.31 266 ASN A N 1
ATOM 2090 C CA . ASN A 1 266 ? -1.902 -18.775 -30.728 1.00 72.31 266 ASN A CA 1
ATOM 2091 C C . ASN A 1 266 ? -1.094 -18.886 -29.420 1.00 72.31 266 ASN A C 1
ATOM 2093 O O . ASN A 1 266 ? 0.060 -18.462 -29.352 1.00 72.31 266 ASN A O 1
ATOM 2097 N N . PHE A 1 267 ? -1.740 -19.384 -28.360 1.00 64.62 267 PHE A N 1
ATOM 2098 C CA . PHE A 1 267 ? -1.146 -19.559 -27.027 1.00 64.62 267 PHE A CA 1
ATOM 2099 C C . PHE A 1 267 ? 0.196 -20.319 -27.043 1.00 64.62 267 PHE A C 1
ATOM 2101 O O . PHE A 1 267 ? 1.130 -19.836 -26.401 1.00 64.62 267 PHE A O 1
ATOM 2108 N N . PRO A 1 268 ? 0.376 -21.389 -27.848 1.00 72.25 268 PRO A N 1
ATOM 2109 C CA . PRO A 1 268 ? 1.671 -22.062 -27.979 1.00 72.25 268 PRO A CA 1
ATOM 2110 C C . PRO A 1 268 ? 2.818 -21.149 -28.441 1.00 72.25 268 PRO A C 1
ATOM 2112 O O . PRO A 1 268 ? 3.941 -21.263 -27.954 1.00 72.25 268 PRO A O 1
ATOM 2115 N N . ALA A 1 269 ? 2.550 -20.204 -29.350 1.00 65.44 269 ALA A N 1
ATOM 2116 C CA . ALA A 1 269 ? 3.565 -19.264 -29.830 1.00 65.44 269 ALA A CA 1
ATOM 2117 C C . ALA A 1 269 ? 3.941 -18.215 -28.765 1.00 65.44 269 ALA A C 1
ATOM 2119 O O . ALA A 1 269 ? 5.090 -17.777 -28.699 1.00 65.44 269 ALA A O 1
ATOM 2120 N N . LEU A 1 270 ? 2.988 -17.823 -27.912 1.00 64.00 270 LEU A N 1
ATOM 2121 C CA . LEU A 1 270 ? 3.243 -16.934 -26.775 1.00 64.00 270 LEU A CA 1
ATOM 2122 C C . LEU A 1 270 ? 4.085 -17.626 -25.699 1.00 64.00 270 LEU A C 1
ATOM 2124 O O . LEU A 1 270 ? 5.048 -17.035 -25.214 1.00 64.00 270 LEU A O 1
ATOM 2128 N N . GLU A 1 271 ? 3.775 -18.880 -25.373 1.00 72.44 271 GLU A N 1
ATOM 2129 C CA . GLU A 1 271 ? 4.550 -19.670 -24.412 1.00 72.44 271 GLU A CA 1
ATOM 2130 C C . GLU A 1 271 ? 5.993 -19.884 -24.882 1.00 72.44 271 GLU A C 1
ATOM 2132 O O . GLU A 1 271 ? 6.928 -19.690 -24.102 1.00 72.44 271 GLU A O 1
ATOM 2137 N N . GLN A 1 272 ? 6.202 -20.192 -26.167 1.00 76.50 272 GLN A N 1
ATOM 2138 C CA . GLN A 1 272 ? 7.546 -20.318 -26.744 1.00 76.50 272 GLN A CA 1
ATOM 2139 C C . GLN A 1 272 ? 8.340 -19.013 -26.643 1.00 76.50 272 GLN A C 1
ATOM 2141 O O . GLN A 1 272 ? 9.498 -19.026 -26.226 1.00 76.50 272 GLN A O 1
ATOM 2146 N N . LYS A 1 273 ? 7.708 -17.873 -26.937 1.00 75.62 273 LYS A N 1
ATOM 2147 C CA . LYS A 1 273 ? 8.365 -16.562 -26.876 1.00 75.62 273 LYS A CA 1
ATOM 2148 C C . LYS A 1 273 ? 8.739 -16.166 -25.445 1.00 75.62 273 LYS A C 1
ATOM 2150 O O . LYS A 1 273 ? 9.806 -15.598 -25.224 1.00 75.62 273 LYS A O 1
ATOM 2155 N N . VAL A 1 274 ? 7.903 -16.507 -24.462 1.00 73.00 274 VAL A N 1
ATOM 2156 C CA . VAL A 1 274 ? 8.218 -16.321 -23.036 1.00 73.00 274 VAL A CA 1
ATOM 2157 C C . VAL A 1 274 ? 9.408 -17.194 -22.627 1.00 73.00 274 VAL A C 1
ATOM 2159 O O . VAL A 1 274 ? 10.333 -16.701 -21.984 1.00 73.00 274 VAL A O 1
ATOM 2162 N N . GLN A 1 275 ? 9.442 -18.459 -23.050 1.00 77.56 275 GLN A N 1
ATOM 2163 C CA . GLN A 1 275 ? 10.557 -19.368 -22.760 1.00 77.56 275 GLN A CA 1
ATOM 2164 C C . GLN A 1 275 ? 11.876 -18.920 -23.411 1.00 77.56 275 GLN A C 1
ATOM 2166 O O . GLN A 1 275 ? 12.935 -19.025 -22.792 1.00 77.56 275 GLN A O 1
ATOM 2171 N N . GLU A 1 276 ? 11.837 -18.377 -24.629 1.00 78.38 276 GLU A N 1
ATOM 2172 C CA . GLU A 1 276 ? 13.020 -17.818 -25.298 1.00 78.38 276 GLU A CA 1
ATOM 2173 C C . GLU A 1 276 ? 13.581 -16.592 -24.570 1.00 78.38 276 GLU A C 1
ATOM 2175 O O . GLU A 1 276 ? 14.797 -16.482 -24.402 1.00 78.38 276 GLU A O 1
ATOM 2180 N N . ILE A 1 277 ? 12.713 -15.699 -24.083 1.00 74.00 277 ILE A N 1
ATOM 2181 C CA . ILE A 1 277 ? 13.126 -14.529 -23.293 1.00 74.00 277 ILE A CA 1
ATOM 2182 C C . ILE A 1 277 ? 13.780 -14.976 -21.979 1.00 74.00 277 ILE A C 1
ATOM 2184 O O . ILE A 1 277 ? 14.854 -14.487 -21.631 1.00 74.00 277 ILE A O 1
ATOM 2188 N N . LEU A 1 278 ? 13.186 -15.953 -21.285 1.00 72.50 278 LEU A N 1
ATOM 2189 C CA . LEU A 1 278 ? 13.738 -16.488 -20.037 1.00 72.50 278 LEU A CA 1
ATOM 2190 C C . LEU A 1 278 ? 15.099 -17.172 -20.244 1.00 72.50 278 LEU A C 1
ATOM 2192 O O . LEU A 1 278 ? 15.999 -16.994 -19.424 1.00 72.50 278 LEU A O 1
ATOM 2196 N N . LYS A 1 279 ? 15.288 -17.901 -21.352 1.00 74.00 279 LYS A N 1
ATOM 2197 C CA . LYS A 1 279 ? 16.579 -18.524 -21.693 1.00 74.00 279 LYS A CA 1
ATOM 2198 C C . LYS A 1 279 ? 17.648 -17.498 -22.057 1.00 74.00 279 LYS A C 1
ATOM 2200 O O . LYS A 1 279 ? 18.784 -17.634 -21.615 1.00 74.00 279 LYS A O 1
ATOM 2205 N N . LYS A 1 280 ? 17.294 -16.468 -22.830 1.00 70.19 280 LYS A N 1
ATOM 2206 C CA . LYS A 1 280 ? 18.241 -15.435 -23.270 1.00 70.19 280 LYS A CA 1
ATOM 2207 C C . LYS A 1 280 ? 18.784 -14.618 -22.096 1.00 70.19 280 LYS A C 1
ATOM 2209 O O . LYS A 1 280 ? 19.978 -14.324 -22.069 1.00 70.19 280 LYS A O 1
ATOM 2214 N N . ASP A 1 281 ? 17.935 -14.332 -21.110 1.00 63.44 281 ASP A N 1
ATOM 2215 C CA . ASP A 1 281 ? 18.334 -13.652 -19.875 1.00 63.44 281 ASP A CA 1
ATOM 2216 C C . ASP A 1 281 ? 19.225 -14.545 -18.983 1.00 63.44 281 ASP A C 1
ATOM 2218 O O . ASP A 1 281 ? 20.114 -14.031 -18.309 1.00 63.44 281 ASP A O 1
ATOM 2222 N N . ALA A 1 282 ? 19.057 -15.875 -19.018 1.00 60.88 282 ALA A N 1
ATOM 2223 C CA . ALA A 1 282 ? 19.917 -16.816 -18.290 1.00 60.88 282 ALA A CA 1
ATOM 2224 C C . ALA A 1 282 ? 21.318 -16.965 -18.918 1.00 60.88 282 ALA A C 1
ATOM 2226 O O . ALA A 1 282 ? 22.299 -17.129 -18.202 1.00 60.88 282 ALA A O 1
ATOM 2227 N N . THR A 1 283 ? 21.430 -16.870 -20.247 1.00 56.84 283 THR A N 1
ATOM 2228 C CA . THR A 1 283 ? 22.713 -16.975 -20.974 1.00 56.84 283 THR A CA 1
ATOM 2229 C C . THR A 1 283 ? 23.457 -15.643 -21.135 1.00 56.84 283 THR A C 1
ATOM 2231 O O . THR A 1 283 ? 24.613 -15.628 -21.546 1.00 56.84 283 THR A O 1
ATOM 2234 N N . GLY A 1 284 ? 22.814 -14.509 -20.837 1.00 49.09 284 GLY A N 1
ATOM 2235 C CA . GLY A 1 284 ? 23.362 -13.165 -21.067 1.00 49.09 284 GLY A CA 1
ATOM 2236 C C . GLY A 1 284 ? 24.371 -12.663 -20.027 1.00 49.09 284 GLY A C 1
ATOM 2237 O O . GLY A 1 284 ? 24.900 -11.570 -20.207 1.00 49.09 284 GLY A O 1
ATOM 2238 N N . ASN A 1 285 ? 24.644 -13.430 -18.964 1.00 45.38 285 ASN A N 1
ATOM 2239 C CA . ASN A 1 285 ? 25.517 -13.008 -17.858 1.00 45.38 285 ASN A CA 1
ATOM 2240 C C . ASN A 1 285 ? 26.899 -13.690 -17.822 1.00 45.38 285 ASN A C 1
ATOM 2242 O O . ASN A 1 285 ? 27.701 -13.393 -16.942 1.00 45.38 285 ASN A O 1
ATOM 2246 N N . GLU A 1 286 ? 27.223 -14.545 -18.795 1.00 45.28 286 GLU A N 1
ATOM 2247 C CA . GLU A 1 286 ? 28.548 -15.167 -18.927 1.00 45.28 286 GLU A CA 1
ATOM 2248 C C . GLU A 1 286 ? 29.296 -14.625 -20.147 1.00 45.28 286 GLU A C 1
ATOM 2250 O O . GLU A 1 286 ? 29.513 -15.338 -21.118 1.00 45.28 286 GLU A O 1
ATOM 2255 N N . SER A 1 287 ? 29.672 -13.344 -20.145 1.00 46.25 287 SER A N 1
ATOM 2256 C CA . SER A 1 287 ? 30.757 -12.826 -21.000 1.00 46.25 287 SER A CA 1
ATOM 2257 C C . SER A 1 287 ? 31.108 -11.392 -20.618 1.00 46.25 287 SER A C 1
ATOM 2259 O O . SER A 1 287 ? 30.644 -10.445 -21.249 1.00 46.25 287 SER A O 1
ATOM 2261 N N . LYS A 1 288 ? 31.926 -11.240 -19.569 1.00 45.81 288 LYS A N 1
ATOM 2262 C CA . LYS A 1 288 ? 32.980 -10.210 -19.449 1.00 45.81 288 LYS A CA 1
ATOM 2263 C C . LYS A 1 288 ? 33.744 -10.379 -18.132 1.00 45.81 288 LYS A C 1
ATOM 2265 O O . LYS A 1 288 ? 33.649 -9.562 -17.226 1.00 45.81 288 LYS A O 1
ATOM 2270 N N . VAL A 1 289 ? 34.528 -11.451 -18.048 1.00 46.41 289 VAL A N 1
ATOM 2271 C CA . VAL A 1 289 ? 35.728 -11.494 -17.204 1.00 46.41 289 VAL A CA 1
ATOM 2272 C C . VAL A 1 289 ? 36.805 -12.199 -18.024 1.00 46.41 289 VAL A C 1
ATOM 2274 O O . VAL A 1 289 ? 36.737 -13.409 -18.213 1.00 46.41 289 VAL A O 1
ATOM 2277 N N . GLY A 1 290 ? 37.757 -11.435 -18.560 1.00 38.16 290 GLY A N 1
ATOM 2278 C CA . GLY A 1 290 ? 38.942 -11.980 -19.226 1.00 38.16 290 GLY A CA 1
ATOM 2279 C C . GLY A 1 290 ? 39.651 -10.982 -20.146 1.00 38.16 290 GLY A C 1
ATOM 2280 O O . GLY A 1 290 ? 39.147 -10.753 -21.239 1.00 38.16 290 GLY A O 1
ATOM 2281 N N . GLY A 1 291 ? 40.810 -10.473 -19.689 1.00 38.75 291 GLY A N 1
ATOM 2282 C CA . GLY A 1 291 ? 41.904 -9.830 -20.460 1.00 38.75 291 GLY A CA 1
ATOM 2283 C C . GLY A 1 291 ? 41.589 -8.444 -21.041 1.00 38.75 291 GLY A C 1
ATOM 2284 O O . GLY A 1 291 ? 40.574 -8.291 -21.709 1.00 38.75 291 GLY A O 1
ATOM 2285 N N . ASP A 1 292 ? 42.349 -7.367 -20.844 1.00 38.94 292 ASP A N 1
ATOM 2286 C CA . ASP A 1 292 ? 43.720 -7.126 -20.358 1.00 38.94 292 ASP A CA 1
ATOM 2287 C C . ASP A 1 292 ? 43.760 -5.908 -19.415 1.00 38.94 292 ASP A C 1
ATOM 2289 O O . ASP A 1 292 ? 42.862 -5.037 -19.532 1.00 38.94 292 ASP A O 1
#